Protein AF-A0A2D6X3Z3-F1 (afdb_monomer_lite)

Secondary structure (DSSP, 8-state):
-PPPP-----------------------------------------SSHHHHHHHHHHHHHHHHHHHHHHHHHHHHHHHHHHHHHHHHHHS-THHHHTTS-TTS----HHHHHHHHHTTSS-HHHHHHHHHHHHHHHHHHHHHHHHHHHHHHHHHHHHHHHHHHHHHHH-THHHHT-STTHHHHHHHHHHHHHTT--SSHHHHHHHHHHHH--HHHHHHHHHHHHHHHHHTTSS-----------------TTPEEEE-TTS-EEEE-HHHHHHHHHTT--HHHHHHHHHHHHHS----

Sequence (299 aa):
MTTKEDDITPLDDDRDLDGDPNADASDVSTGDGADNDLRDEGEPGGDHPGFIRGRKEYRLRKRTENTLAVEREARIRAEERAATLERDVQRPADSTADRADDGNRRLTVQELDTDVKEGRRSVVEAMDILNSQRVEDSFKQRDDANRSEASASRQLDIASREITAYKELAPSLGTGEHPRFKDIAGEFRKLRGEGHPDDIRTEVLAIRTVLGPLDRFKKRTELAGGDRRRAGANHAESGGNRGDGGRRHSDPNAMTIKHADGKTYTVPQKYVEHWKRRGFDKANMEKEASYLSVGQLTV

pLDDT: mean 76.72, std 19.38, range [34.94, 98.06]

Radius of gyration: 36.24 Å; chains: 1; bounding box: 91×68×93 Å

Foldseek 3Di:
DDDDDDDDDDDPPDDDPPDDDDDDDDDDDDDDDDPPVVPPPPQQDDDPPVSVVSNVVSVVVVVVVVVVVVVVVVVVVVVVVVVVVVCVVPPPPVVCVPPPDPPDDQDDPVNLVVCCVVVVDPPVVSVVSVVVVVVVVVVVVVVVVVVVVVVVVVLQVVLVVLVVLVCVLPVCCVVCNPPCSVQLVVQLVVVVVVVDDNDSNSSSVSCCVRQNDSVVNNVVSCVVVVVVVVVPDPDPDDDDDDDDDDPDPLPVQWDWQQAPVRDIATHHNVVVVVCVVVVHDSNVVNVVSVVVVVPPPDD

Structure (mmCIF, N/CA/C/O backbone):
data_AF-A0A2D6X3Z3-F1
#
_entry.id   AF-A0A2D6X3Z3-F1
#
loop_
_atom_site.group_PDB
_atom_site.id
_atom_site.type_symbol
_atom_site.label_atom_id
_atom_site.label_alt_id
_atom_site.label_comp_id
_atom_site.label_asym_id
_atom_site.label_entity_id
_atom_site.label_seq_id
_atom_site.pdbx_PDB_ins_code
_atom_site.Cartn_x
_atom_site.Cartn_y
_atom_site.Cartn_z
_atom_site.occupancy
_atom_site.B_iso_or_equiv
_atom_site.auth_seq_id
_atom_site.auth_comp_id
_atom_site.auth_asym_id
_atom_site.auth_atom_id
_atom_site.pdbx_PDB_model_num
ATOM 1 N N . MET A 1 1 ? -42.688 33.453 -3.536 1.00 46.28 1 MET A N 1
ATOM 2 C CA . MET A 1 1 ? -41.903 32.838 -2.448 1.00 46.28 1 MET A CA 1
ATOM 3 C C . MET A 1 1 ? -40.451 33.116 -2.763 1.00 46.28 1 MET A C 1
ATOM 5 O O . MET A 1 1 ? -39.930 32.579 -3.726 1.00 46.28 1 MET A O 1
ATOM 9 N N . THR A 1 2 ? -39.897 34.101 -2.071 1.00 40.06 2 THR A N 1
ATOM 10 C CA . THR A 1 2 ? -38.587 34.704 -2.307 1.00 40.06 2 THR A CA 1
ATOM 11 C C . THR A 1 2 ? -37.518 33.896 -1.581 1.00 40.06 2 THR A C 1
ATOM 13 O O . THR A 1 2 ? -37.562 33.756 -0.360 1.00 40.06 2 THR A O 1
ATOM 16 N N . THR A 1 3 ? -36.586 33.332 -2.341 1.00 51.31 3 THR A N 1
ATOM 17 C CA . THR A 1 3 ? -35.378 32.673 -1.843 1.00 51.31 3 THR A CA 1
ATOM 18 C C . THR A 1 3 ? -34.423 33.740 -1.319 1.00 51.31 3 THR A C 1
ATOM 20 O O . THR A 1 3 ? -34.032 34.630 -2.070 1.00 51.31 3 THR A O 1
ATOM 23 N N . LYS A 1 4 ? -34.110 33.683 -0.022 1.00 55.31 4 LYS A N 1
ATOM 24 C CA . LYS A 1 4 ? -33.051 34.487 0.590 1.00 55.31 4 LYS A CA 1
ATOM 25 C C . LYS A 1 4 ? -31.701 33.884 0.214 1.00 55.31 4 LYS A C 1
ATOM 27 O O . LYS A 1 4 ? -31.489 32.689 0.403 1.00 55.31 4 LYS A O 1
ATOM 32 N N . GLU A 1 5 ? -30.858 34.731 -0.353 1.00 56.56 5 GLU A N 1
ATOM 33 C CA . GLU A 1 5 ? -29.430 34.532 -0.551 1.00 56.56 5 GLU A CA 1
ATOM 34 C C . GLU A 1 5 ? -28.749 34.753 0.805 1.00 56.56 5 GLU A C 1
ATOM 36 O O . GLU A 1 5 ? -28.898 35.825 1.393 1.00 56.56 5 GLU A O 1
ATOM 41 N N . ASP A 1 6 ? -28.066 33.730 1.320 1.00 61.19 6 ASP A N 1
ATOM 42 C CA . ASP A 1 6 ? -27.197 33.876 2.485 1.00 61.19 6 ASP A CA 1
ATOM 43 C C . ASP A 1 6 ? -25.782 34.199 1.995 1.00 61.19 6 ASP A C 1
ATOM 45 O O . ASP A 1 6 ? -25.111 33.409 1.328 1.00 61.19 6 ASP A O 1
ATOM 49 N N . ASP A 1 7 ? -25.408 35.430 2.316 1.00 58.94 7 ASP A N 1
ATOM 50 C CA . ASP A 1 7 ? -24.159 36.129 2.067 1.00 58.94 7 ASP A CA 1
ATOM 51 C C . ASP A 1 7 ? -23.067 35.536 2.978 1.00 58.94 7 ASP A C 1
ATOM 53 O O . ASP A 1 7 ? -23.096 35.707 4.200 1.00 58.94 7 ASP A O 1
ATOM 57 N N . ILE A 1 8 ? -22.139 34.765 2.405 1.00 60.72 8 ILE A N 1
ATOM 58 C CA . ILE A 1 8 ? -20.984 34.206 3.122 1.00 60.72 8 ILE A CA 1
ATOM 59 C C . ILE A 1 8 ? -19.799 35.131 2.865 1.00 60.72 8 ILE A C 1
ATOM 61 O O . ILE A 1 8 ? -19.190 35.112 1.794 1.00 60.72 8 ILE A O 1
ATOM 65 N N . THR A 1 9 ? -19.472 35.938 3.868 1.00 63.72 9 THR A N 1
ATOM 66 C CA . THR A 1 9 ? -18.260 36.753 3.907 1.00 63.72 9 THR A CA 1
ATOM 67 C C . THR A 1 9 ? -17.007 35.868 3.997 1.00 63.72 9 THR A C 1
ATOM 69 O O . THR A 1 9 ? -16.987 34.917 4.784 1.00 63.72 9 THR A O 1
ATOM 72 N N . PRO A 1 10 ? -15.935 36.163 3.238 1.00 60.41 10 PRO A N 1
ATOM 73 C CA . PRO A 1 10 ? -14.650 35.502 3.419 1.00 60.41 10 PRO A CA 1
ATOM 74 C C . PRO A 1 10 ? -13.956 36.065 4.668 1.00 60.41 10 PRO A C 1
ATOM 76 O O . PRO A 1 10 ? -13.809 37.277 4.811 1.00 60.41 10 PRO A O 1
ATOM 79 N N . LEU A 1 11 ? -13.564 35.182 5.591 1.00 60.97 11 LEU A N 1
ATOM 80 C CA . LEU A 1 11 ? -12.606 35.515 6.643 1.00 60.97 11 LEU A CA 1
ATOM 81 C C . LEU A 1 11 ? -11.205 35.514 6.024 1.00 60.97 11 LEU A C 1
ATOM 83 O O . LEU A 1 11 ? -10.668 34.452 5.704 1.00 60.97 11 LEU A O 1
ATOM 87 N N . ASP A 1 12 ? -10.645 36.709 5.874 1.00 52.88 12 ASP A N 1
ATOM 88 C CA . ASP A 1 12 ? -9.215 36.941 5.708 1.00 52.88 12 ASP A CA 1
ATOM 89 C C . ASP A 1 12 ? -8.515 36.571 7.026 1.00 52.88 12 ASP A C 1
ATOM 91 O O . ASP A 1 12 ? -8.651 37.262 8.036 1.00 52.88 12 ASP A O 1
ATOM 95 N N . ASP A 1 13 ? -7.826 35.429 7.032 1.00 54.38 13 ASP A N 1
ATOM 96 C CA . ASP A 1 13 ? -6.997 34.970 8.150 1.00 54.38 13 ASP A CA 1
ATOM 97 C C . ASP A 1 13 ? -5.527 35.195 7.761 1.00 54.38 13 ASP A C 1
ATOM 99 O O . ASP A 1 13 ? -4.812 34.292 7.313 1.00 54.38 13 ASP A O 1
ATOM 103 N N . ASP A 1 14 ? -5.112 36.459 7.868 1.00 50.34 14 ASP A N 1
ATOM 104 C CA . ASP A 1 14 ? -3.726 36.909 7.782 1.00 50.34 14 ASP A CA 1
ATOM 105 C C . ASP A 1 14 ? -2.928 36.299 8.947 1.00 50.34 14 ASP A C 1
ATOM 107 O O . ASP A 1 14 ? -2.905 36.811 10.068 1.00 50.34 14 ASP A O 1
ATOM 111 N N . ARG A 1 15 ? -2.273 35.162 8.693 1.00 49.78 15 ARG A N 1
ATOM 112 C CA . ARG A 1 15 ? -1.234 34.619 9.576 1.00 49.78 15 ARG A CA 1
ATOM 113 C C . ARG A 1 15 ? 0.144 34.988 9.060 1.00 49.78 15 ARG A C 1
ATOM 115 O O . ARG A 1 15 ? 0.781 34.225 8.334 1.00 49.78 15 ARG A O 1
ATOM 122 N N . ASP A 1 16 ? 0.608 36.128 9.549 1.00 49.69 16 ASP A N 1
ATOM 123 C CA . ASP A 1 16 ? 2.022 36.433 9.711 1.00 49.69 16 ASP A CA 1
ATOM 124 C C . ASP A 1 16 ? 2.669 35.358 10.605 1.00 49.69 16 ASP A C 1
ATOM 126 O O . ASP A 1 16 ? 2.390 35.254 11.802 1.00 49.69 16 ASP A O 1
ATOM 130 N N . LEU A 1 17 ? 3.527 34.524 10.015 1.00 53.03 17 LEU A N 1
ATOM 131 C CA . LEU A 1 17 ? 4.454 33.643 10.730 1.00 53.03 17 LEU A CA 1
ATOM 132 C C . LEU A 1 17 ? 5.887 34.052 10.389 1.00 53.03 17 LEU A C 1
ATOM 134 O O . LEU A 1 17 ? 6.646 33.307 9.773 1.00 53.03 17 LEU A O 1
ATOM 138 N N . ASP A 1 18 ? 6.239 35.256 10.831 1.00 54.44 18 ASP A N 1
ATOM 139 C CA . ASP A 1 18 ? 7.618 35.623 11.119 1.00 54.44 18 ASP A CA 1
ATOM 140 C C . ASP A 1 18 ? 8.013 34.974 12.450 1.00 54.44 18 ASP A C 1
ATOM 142 O O . ASP A 1 18 ? 7.418 35.239 13.498 1.00 54.44 18 ASP A O 1
ATOM 146 N N . GLY A 1 19 ? 9.013 34.097 12.422 1.00 45.53 19 GLY A N 1
ATOM 147 C CA . GLY A 1 19 ? 9.499 33.451 13.634 1.00 45.53 19 GLY A CA 1
ATOM 148 C C . GLY A 1 19 ? 10.473 32.318 13.365 1.00 45.53 19 GLY A C 1
ATOM 149 O O . GLY A 1 19 ? 10.180 31.172 13.694 1.00 45.53 19 GLY A O 1
ATOM 150 N N . ASP A 1 20 ? 11.640 32.649 12.816 1.00 54.69 20 ASP A N 1
ATOM 151 C CA . ASP A 1 20 ? 12.839 31.815 12.920 1.00 54.69 20 ASP A CA 1
ATOM 152 C C . ASP A 1 20 ? 13.689 32.308 14.105 1.00 54.69 20 ASP A C 1
ATOM 154 O O . ASP A 1 20 ? 14.338 33.356 14.007 1.00 54.69 20 ASP A O 1
ATOM 158 N N . PRO A 1 21 ? 13.659 31.603 15.253 1.00 58.00 21 PRO A N 1
ATOM 159 C CA . PRO A 1 21 ? 14.725 31.719 16.225 1.00 58.00 21 PRO A CA 1
ATOM 160 C C . PRO A 1 21 ? 15.188 30.325 16.654 1.00 58.00 21 PRO A C 1
ATOM 162 O O . PRO A 1 21 ? 14.674 29.758 17.615 1.00 58.00 21 PRO A O 1
ATOM 165 N N . ASN A 1 22 ? 16.184 29.771 15.968 1.00 49.34 22 ASN A N 1
ATOM 166 C CA . ASN A 1 22 ? 17.198 28.968 16.655 1.00 49.34 22 ASN A CA 1
ATOM 167 C C . ASN A 1 22 ? 18.483 28.874 15.833 1.00 49.34 22 ASN A C 1
ATOM 169 O O . ASN A 1 22 ? 18.857 27.841 15.278 1.00 49.34 22 ASN A O 1
ATOM 173 N N . ALA A 1 23 ? 19.186 30.003 15.820 1.00 48.44 23 ALA A N 1
ATOM 174 C CA . ALA A 1 23 ? 20.629 29.966 15.903 1.00 48.44 23 ALA A CA 1
ATOM 175 C C . ALA A 1 23 ? 21.029 29.525 17.321 1.00 48.44 23 ALA A C 1
ATOM 177 O O . ALA A 1 23 ? 20.525 30.064 18.301 1.00 48.44 23 ALA A O 1
ATOM 178 N N . ASP A 1 24 ? 21.999 28.615 17.361 1.00 49.53 24 ASP A N 1
ATOM 179 C CA . ASP A 1 24 ? 22.982 28.462 18.434 1.00 49.53 24 ASP A CA 1
ATOM 180 C C . ASP A 1 24 ? 22.534 27.774 19.738 1.00 49.53 24 ASP A C 1
ATOM 182 O O . ASP A 1 24 ? 21.922 28.379 20.613 1.00 49.53 24 ASP A O 1
ATOM 186 N N . ALA A 1 25 ? 22.941 26.509 19.900 1.00 41.91 25 ALA A N 1
ATOM 187 C CA . ALA A 1 25 ? 23.476 26.017 21.169 1.00 41.91 25 ALA A CA 1
ATOM 188 C C . ALA A 1 25 ? 24.136 24.636 21.006 1.00 41.91 25 ALA A C 1
ATOM 190 O O . ALA A 1 25 ? 23.474 23.656 20.668 1.00 41.91 25 ALA A O 1
ATOM 191 N N . SER A 1 26 ? 25.416 24.582 21.391 1.00 41.78 26 SER A N 1
ATOM 192 C CA . SER A 1 26 ? 26.116 23.466 22.063 1.00 41.78 26 SER A CA 1
ATOM 193 C C . SER A 1 26 ? 26.245 22.145 21.289 1.00 41.78 26 SER A C 1
ATOM 195 O O . SER A 1 26 ? 25.279 21.432 21.053 1.00 41.78 26 SER A O 1
ATOM 197 N N . ASP A 1 27 ? 27.435 21.760 20.826 1.00 45.19 27 ASP A N 1
ATOM 198 C CA . ASP A 1 27 ? 28.546 21.267 21.665 1.00 45.19 27 ASP A CA 1
ATOM 199 C C . ASP A 1 27 ? 28.079 20.202 22.670 1.00 45.19 27 ASP A C 1
ATOM 201 O O . ASP A 1 27 ? 27.913 20.453 23.862 1.00 45.19 27 ASP A O 1
ATOM 205 N N . VAL A 1 28 ? 27.836 18.994 22.154 1.00 42.94 28 VAL A N 1
ATOM 206 C CA . VAL A 1 28 ? 27.839 17.765 22.950 1.00 42.94 28 VAL A CA 1
ATOM 207 C C . VAL A 1 28 ? 29.041 16.945 22.507 1.00 42.94 28 VAL A C 1
ATOM 209 O O . VAL A 1 28 ? 28.980 16.067 21.645 1.00 42.94 28 VAL A O 1
ATOM 212 N N . SER A 1 29 ? 30.160 17.284 23.137 1.00 48.94 29 SER A N 1
ATOM 213 C CA . SER A 1 29 ? 31.265 16.384 23.419 1.00 48.94 29 SER A CA 1
ATOM 214 C C . SER A 1 29 ? 30.738 15.069 24.011 1.00 48.94 29 SER A C 1
ATOM 216 O O . SER A 1 29 ? 30.308 14.998 25.161 1.00 48.94 29 SER A O 1
ATOM 218 N N . THR A 1 30 ? 30.767 14.022 23.189 1.00 42.41 30 THR A N 1
ATOM 219 C CA . THR A 1 30 ? 30.812 12.617 23.613 1.00 42.41 30 THR A CA 1
ATOM 220 C C . THR A 1 30 ? 32.059 12.087 22.906 1.00 42.41 30 THR A C 1
ATOM 222 O O . THR A 1 30 ? 32.075 11.974 21.687 1.00 42.41 30 THR A O 1
ATOM 225 N N . GLY A 1 31 ? 33.215 11.999 23.553 1.00 36.78 31 GLY A N 1
ATOM 226 C CA . GLY A 1 31 ? 33.425 11.161 24.721 1.00 36.78 31 GLY A CA 1
ATOM 227 C C . GLY A 1 31 ? 33.805 9.770 24.221 1.00 36.78 31 GLY A C 1
ATOM 228 O O . GLY A 1 31 ? 32.921 8.985 23.904 1.00 36.78 31 GLY A O 1
ATOM 229 N N . ASP A 1 32 ? 35.117 9.551 24.108 1.00 44.81 32 ASP A N 1
ATOM 230 C CA . ASP A 1 32 ? 35.837 8.272 24.064 1.00 44.81 32 ASP A CA 1
ATOM 231 C C . ASP A 1 32 ? 35.160 7.078 23.380 1.00 44.81 32 ASP A C 1
ATOM 233 O O . ASP A 1 32 ? 34.352 6.350 23.954 1.00 44.81 32 ASP A O 1
ATOM 237 N N . GLY A 1 33 ? 35.623 6.794 22.165 1.00 36.84 33 GLY A N 1
ATOM 238 C CA . GLY A 1 33 ? 35.272 5.591 21.423 1.00 36.84 33 GLY A CA 1
ATOM 239 C C . GLY A 1 33 ? 36.418 5.115 20.546 1.00 36.84 33 GLY A C 1
ATOM 240 O O . GLY A 1 33 ? 36.254 5.055 19.338 1.00 36.84 33 GLY A O 1
ATOM 241 N N . ALA A 1 34 ? 37.544 4.793 21.186 1.00 39.44 34 ALA A N 1
ATOM 242 C CA . ALA A 1 34 ? 38.625 3.937 20.703 1.00 39.44 34 ALA A CA 1
ATOM 243 C C . ALA A 1 34 ? 39.217 4.263 19.321 1.00 39.44 34 ALA A C 1
ATOM 245 O O . ALA A 1 34 ? 38.629 3.996 18.274 1.00 39.44 34 ALA A O 1
ATOM 246 N N . ASP A 1 35 ? 40.473 4.701 19.362 1.00 40.19 35 ASP A N 1
ATOM 247 C CA . ASP A 1 35 ? 41.468 4.596 18.300 1.00 40.19 35 ASP A CA 1
ATOM 248 C C . ASP A 1 35 ? 41.422 3.222 17.604 1.00 40.19 35 ASP A C 1
ATOM 250 O O . ASP A 1 35 ? 42.147 2.288 17.945 1.00 40.19 35 ASP A O 1
ATOM 254 N N . ASN A 1 36 ? 40.567 3.083 16.596 1.00 41.16 36 ASN A N 1
ATOM 255 C CA . ASN A 1 36 ? 40.716 2.068 15.570 1.00 41.16 36 ASN A CA 1
ATOM 256 C C . ASN A 1 36 ? 41.379 2.763 14.392 1.00 41.16 36 ASN A C 1
ATOM 258 O O . ASN A 1 36 ? 40.752 3.125 13.397 1.00 41.16 36 ASN A O 1
ATOM 262 N N . ASP A 1 37 ? 42.685 2.948 14.563 1.00 42.03 37 ASP A N 1
ATOM 263 C CA . ASP A 1 37 ? 43.683 3.349 13.578 1.00 42.03 37 ASP A CA 1
ATOM 264 C C . ASP A 1 37 ? 43.820 2.244 12.499 1.00 42.03 37 ASP A C 1
ATOM 266 O O . ASP A 1 37 ? 44.893 1.715 12.197 1.00 42.03 37 ASP A O 1
ATOM 270 N N . LEU A 1 38 ? 42.680 1.822 11.939 1.00 48.28 38 LEU A N 1
ATOM 271 C CA . LEU A 1 38 ? 42.571 0.988 10.756 1.00 48.28 38 LEU A CA 1
ATOM 272 C C . LEU A 1 38 ? 42.950 1.882 9.589 1.00 48.28 38 LEU A C 1
ATOM 274 O O . LEU A 1 38 ? 42.096 2.474 8.935 1.00 48.28 38 LEU A O 1
ATOM 278 N N . ARG A 1 39 ? 44.263 1.997 9.380 1.00 48.97 39 ARG A N 1
ATOM 279 C CA . ARG A 1 39 ? 44.887 2.564 8.187 1.00 48.97 39 ARG A CA 1
ATOM 280 C C . ARG A 1 39 ? 44.072 2.130 6.973 1.00 48.97 39 ARG A C 1
ATOM 282 O O . ARG A 1 39 ? 44.158 0.976 6.552 1.00 48.97 39 ARG A O 1
ATOM 289 N N . ASP A 1 40 ? 43.253 3.037 6.447 1.00 52.19 40 ASP A N 1
ATOM 290 C CA . ASP A 1 40 ? 42.541 2.813 5.201 1.00 52.19 40 ASP A CA 1
ATOM 291 C C . ASP A 1 40 ? 43.630 2.752 4.137 1.00 52.19 40 ASP A C 1
ATOM 293 O O . ASP A 1 40 ? 44.193 3.772 3.734 1.00 52.19 40 ASP A O 1
ATOM 297 N N . GLU A 1 41 ? 44.045 1.531 3.796 1.00 62.19 41 GLU A N 1
ATOM 298 C CA . GLU A 1 41 ? 44.984 1.276 2.717 1.00 62.19 41 GLU A CA 1
ATOM 299 C C . GLU A 1 41 ? 44.358 1.888 1.467 1.00 62.19 41 GLU A C 1
ATOM 301 O O . GLU A 1 41 ? 43.426 1.323 0.886 1.00 62.19 41 GLU A O 1
ATOM 306 N N . GLY A 1 42 ? 44.798 3.101 1.130 1.00 63.34 42 GLY A N 1
ATOM 307 C CA . GLY A 1 42 ? 44.242 3.878 0.036 1.00 63.34 42 GLY A CA 1
ATOM 308 C C . GLY A 1 42 ? 44.184 3.048 -1.241 1.00 63.34 42 GLY A C 1
ATOM 309 O O . GLY A 1 42 ? 45.022 2.175 -1.483 1.00 63.34 42 GLY A O 1
ATOM 310 N N . GLU A 1 43 ? 43.166 3.308 -2.058 1.00 72.00 43 GLU A N 1
ATOM 311 C CA . GLU A 1 43 ? 42.961 2.596 -3.315 1.00 72.00 43 GLU A CA 1
ATOM 312 C C . GLU A 1 43 ? 44.268 2.581 -4.145 1.00 72.00 43 GLU A C 1
ATOM 314 O O . GLU A 1 43 ? 44.858 3.646 -4.350 1.00 72.00 43 GLU A O 1
ATOM 319 N N . PRO A 1 44 ? 44.739 1.414 -4.639 1.00 68.12 44 PRO A N 1
ATOM 320 C CA . PRO A 1 44 ? 45.989 1.346 -5.385 1.00 68.12 44 PRO A CA 1
ATOM 321 C C . PRO A 1 44 ? 45.976 2.313 -6.586 1.00 68.12 44 PRO A C 1
ATOM 323 O O . PRO A 1 44 ? 45.176 2.181 -7.527 1.00 68.12 44 PRO A O 1
ATOM 326 N N . GLY A 1 45 ? 46.854 3.317 -6.533 1.00 58.22 45 GLY A N 1
ATOM 327 C CA . GLY A 1 45 ? 47.036 4.331 -7.571 1.00 58.22 45 GLY A CA 1
ATOM 328 C C . GLY A 1 45 ? 47.903 3.826 -8.730 1.00 58.22 45 GLY A C 1
ATOM 329 O O . GLY A 1 45 ? 48.837 3.059 -8.518 1.00 58.22 45 GLY A O 1
ATOM 330 N N . GLY A 1 46 ? 47.593 4.260 -9.958 1.00 64.56 46 GLY A N 1
ATOM 331 C CA . GLY A 1 46 ? 48.349 3.934 -11.178 1.00 64.56 46 GLY A CA 1
ATOM 332 C C . GLY A 1 46 ? 47.524 3.257 -12.283 1.00 64.56 46 GLY A C 1
ATOM 333 O O . GLY A 1 46 ? 46.575 2.526 -12.003 1.00 64.56 46 GLY A O 1
ATOM 334 N N . ASP A 1 47 ? 47.914 3.491 -13.541 1.00 68.38 47 ASP A N 1
ATOM 335 C CA . ASP A 1 47 ? 47.225 2.995 -14.753 1.00 68.38 47 ASP A CA 1
ATOM 336 C C . ASP A 1 47 ? 47.809 1.682 -15.303 1.00 68.38 47 ASP A C 1
ATOM 338 O O . ASP A 1 47 ? 47.392 1.176 -16.346 1.00 68.38 47 ASP A O 1
ATOM 342 N N . HIS A 1 48 ? 48.777 1.088 -14.600 1.00 73.25 48 HIS A N 1
ATOM 343 C CA . HIS A 1 48 ? 49.337 -0.199 -15.000 1.00 73.25 48 HIS A CA 1
ATOM 344 C C . HIS A 1 48 ? 48.270 -1.310 -14.875 1.00 73.25 48 HIS A C 1
ATOM 346 O O . HIS A 1 48 ? 47.521 -1.329 -13.892 1.00 73.25 48 HIS A O 1
ATOM 352 N N . PRO A 1 49 ? 48.228 -2.306 -15.783 1.00 69.50 49 PRO A N 1
ATOM 353 C CA . PRO A 1 49 ? 47.250 -3.401 -15.740 1.00 69.50 49 PRO A CA 1
ATOM 354 C C . PRO A 1 49 ? 47.167 -4.139 -14.390 1.00 69.50 49 PRO A C 1
ATOM 356 O O . PRO A 1 49 ? 46.090 -4.576 -13.980 1.00 69.50 49 PRO A O 1
ATOM 359 N N . GLY A 1 50 ? 48.290 -4.233 -13.667 1.00 72.19 50 GLY A N 1
ATOM 360 C CA . GLY A 1 50 ? 48.348 -4.793 -12.310 1.00 72.19 50 GLY A CA 1
ATOM 361 C C . GLY A 1 50 ? 47.595 -3.963 -11.260 1.00 72.19 50 GLY A C 1
ATOM 362 O O . GLY A 1 50 ? 46.877 -4.531 -10.439 1.00 72.19 50 GLY A O 1
ATOM 363 N N . PHE A 1 51 ? 47.670 -2.629 -11.329 1.00 76.25 51 PHE A N 1
ATOM 364 C CA . PHE A 1 51 ? 46.945 -1.73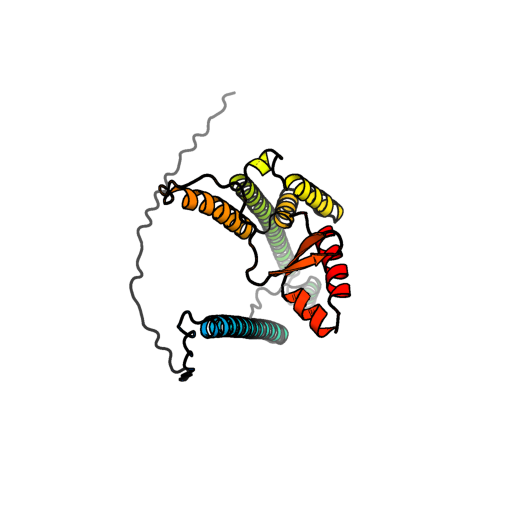1 -10.422 1.00 76.25 51 PHE A CA 1
ATOM 365 C C . PHE A 1 51 ? 45.447 -1.691 -10.735 1.00 76.25 51 PHE A C 1
ATOM 367 O O . PHE A 1 51 ? 44.639 -1.638 -9.814 1.00 76.25 51 PHE A O 1
ATOM 374 N N . ILE A 1 52 ? 45.046 -1.825 -12.006 1.00 73.19 52 ILE A N 1
ATOM 375 C CA . ILE A 1 52 ? 43.627 -1.938 -12.393 1.00 73.19 52 ILE A CA 1
ATOM 376 C C . ILE A 1 52 ? 42.993 -3.195 -11.782 1.00 73.19 52 ILE A C 1
ATOM 378 O O . ILE A 1 52 ? 41.860 -3.150 -11.292 1.00 73.19 52 ILE A O 1
ATOM 382 N N . ARG A 1 53 ? 43.717 -4.323 -11.791 1.00 77.19 53 ARG A N 1
ATOM 383 C CA . ARG A 1 53 ? 43.263 -5.563 -11.149 1.00 77.19 53 ARG A CA 1
ATOM 384 C C . ARG A 1 53 ? 43.171 -5.403 -9.632 1.00 77.19 53 ARG A C 1
ATOM 386 O O . ARG A 1 53 ? 42.110 -5.679 -9.076 1.00 77.19 53 ARG A O 1
ATOM 393 N N . GLY A 1 54 ? 44.216 -4.866 -8.999 1.00 77.69 54 GLY A N 1
ATOM 394 C CA . GLY A 1 54 ? 44.216 -4.576 -7.562 1.00 77.69 54 GLY A CA 1
ATOM 395 C C . GLY A 1 54 ? 43.082 -3.632 -7.151 1.00 77.69 54 GLY A C 1
ATOM 396 O O . GLY A 1 54 ? 42.421 -3.855 -6.143 1.00 77.69 54 GLY A O 1
ATOM 397 N N . ARG A 1 55 ? 42.760 -2.635 -7.982 1.00 80.38 55 ARG A N 1
ATOM 398 C CA . ARG A 1 55 ? 41.648 -1.704 -7.763 1.00 80.38 55 ARG A CA 1
ATOM 399 C C . ARG A 1 55 ? 40.284 -2.391 -7.819 1.00 80.38 55 ARG A C 1
ATOM 401 O O . ARG A 1 55 ? 39.414 -2.119 -6.994 1.00 80.38 55 ARG A O 1
ATOM 408 N N . LYS A 1 56 ? 40.078 -3.296 -8.780 1.00 80.50 56 LYS A N 1
ATOM 409 C CA . LYS A 1 56 ? 38.841 -4.091 -8.867 1.00 80.50 56 LYS A CA 1
ATOM 410 C C . LYS A 1 56 ? 38.675 -5.000 -7.651 1.00 80.50 56 LYS A C 1
ATOM 412 O O . LYS A 1 56 ? 37.576 -5.068 -7.107 1.00 80.50 56 LYS A O 1
ATOM 417 N N . GLU A 1 57 ? 39.749 -5.657 -7.223 1.00 83.38 57 GLU A N 1
ATOM 418 C CA . GLU A 1 57 ? 39.750 -6.535 -6.047 1.00 83.38 57 GLU A CA 1
ATOM 419 C C . GLU A 1 57 ? 39.513 -5.735 -4.754 1.00 83.38 57 GLU A C 1
ATOM 421 O O . GLU A 1 57 ? 38.661 -6.116 -3.953 1.00 83.38 57 GLU A O 1
ATOM 426 N N . TYR A 1 58 ? 40.144 -4.566 -4.603 1.00 84.31 58 TYR A N 1
ATOM 427 C CA . TYR A 1 58 ? 39.914 -3.644 -3.487 1.00 84.31 58 TYR A CA 1
ATOM 428 C C . TYR A 1 58 ? 38.458 -3.157 -3.422 1.00 84.31 58 TYR A C 1
ATOM 430 O O . TYR A 1 58 ? 37.820 -3.249 -2.375 1.00 84.31 58 TYR A O 1
ATOM 438 N N . ARG A 1 59 ? 37.884 -2.707 -4.549 1.00 84.38 59 ARG A N 1
ATOM 439 C CA . ARG A 1 59 ? 36.473 -2.277 -4.615 1.00 84.38 59 ARG A CA 1
ATOM 440 C C . ARG A 1 59 ? 35.507 -3.409 -4.303 1.00 84.38 59 ARG A C 1
ATOM 442 O O . ARG A 1 59 ? 34.481 -3.169 -3.672 1.00 84.38 59 ARG A O 1
ATOM 449 N N . LEU A 1 60 ? 35.804 -4.624 -4.763 1.00 85.38 60 LEU A N 1
ATOM 450 C CA . LEU A 1 60 ? 34.994 -5.797 -4.451 1.00 85.38 60 LEU A CA 1
ATOM 451 C C . LEU A 1 60 ? 35.051 -6.098 -2.949 1.00 85.38 60 LEU A C 1
ATOM 453 O O . LEU A 1 60 ? 33.997 -6.225 -2.336 1.00 85.38 60 LEU A O 1
ATOM 457 N N . ARG A 1 61 ? 36.253 -6.107 -2.359 1.00 84.50 61 ARG A N 1
ATOM 458 C CA . ARG A 1 61 ? 36.474 -6.311 -0.920 1.00 84.50 61 ARG A CA 1
ATOM 459 C C . ARG A 1 61 ? 35.740 -5.265 -0.078 1.00 84.50 61 ARG A C 1
ATOM 461 O O . ARG A 1 61 ? 34.982 -5.637 0.811 1.00 84.50 61 ARG A O 1
ATOM 468 N N . LYS A 1 62 ? 35.876 -3.975 -0.407 1.00 87.12 62 LYS A N 1
ATOM 469 C CA . LYS A 1 62 ? 35.162 -2.886 0.284 1.00 87.12 62 LYS A CA 1
ATOM 470 C C . LYS A 1 62 ? 33.645 -2.987 0.125 1.00 87.12 62 LYS A C 1
ATOM 472 O O . LYS A 1 62 ? 32.918 -2.738 1.077 1.00 87.12 62 LYS A O 1
ATOM 477 N N . ARG A 1 63 ? 33.136 -3.396 -1.046 1.00 84.00 63 ARG A N 1
ATOM 478 C CA . ARG A 1 63 ? 31.695 -3.658 -1.217 1.00 84.00 63 ARG A CA 1
ATOM 479 C C . ARG A 1 63 ? 31.222 -4.798 -0.323 1.00 84.00 63 ARG A C 1
ATOM 481 O O . ARG A 1 63 ? 30.198 -4.633 0.322 1.00 84.00 63 ARG A O 1
ATOM 488 N N . THR A 1 64 ? 31.956 -5.910 -0.272 1.00 85.56 64 THR A N 1
ATOM 489 C CA . THR A 1 64 ? 31.598 -7.055 0.581 1.00 85.56 64 THR A CA 1
ATOM 490 C C . THR A 1 64 ? 31.689 -6.724 2.069 1.00 85.56 64 THR A C 1
ATOM 492 O O . THR A 1 64 ? 30.845 -7.146 2.854 1.00 85.56 64 THR A O 1
ATOM 495 N N . GLU A 1 65 ? 32.683 -5.929 2.459 1.00 86.31 65 GLU A N 1
ATOM 496 C CA . GLU A 1 65 ? 32.849 -5.444 3.828 1.00 86.31 65 GLU A CA 1
ATOM 497 C C . GLU A 1 65 ? 31.686 -4.528 4.226 1.00 86.31 65 GLU A C 1
ATOM 499 O O . GLU A 1 65 ? 31.044 -4.763 5.247 1.00 86.31 65 GLU A O 1
ATOM 504 N N . ASN A 1 66 ? 31.322 -3.575 3.361 1.00 83.75 66 ASN A N 1
ATOM 505 C CA . ASN A 1 66 ? 30.167 -2.707 3.580 1.00 83.75 66 ASN A CA 1
ATOM 506 C C . ASN A 1 66 ? 28.852 -3.496 3.648 1.00 83.75 66 ASN A C 1
ATOM 508 O O . ASN A 1 66 ? 28.017 -3.198 4.497 1.00 83.75 66 ASN A O 1
ATOM 512 N N . THR A 1 67 ? 28.646 -4.511 2.800 1.00 83.56 67 THR A N 1
ATOM 513 C CA . THR A 1 67 ? 27.430 -5.340 2.879 1.00 83.56 67 THR A CA 1
ATOM 514 C C . THR A 1 67 ? 27.356 -6.112 4.191 1.00 83.56 67 THR A C 1
ATOM 516 O O . THR A 1 67 ? 26.299 -6.135 4.811 1.00 83.56 67 THR A O 1
ATOM 519 N N . LEU A 1 68 ? 28.475 -6.674 4.663 1.00 87.44 68 LEU A N 1
ATOM 520 C CA . LEU A 1 68 ? 28.517 -7.380 5.945 1.00 87.44 68 LEU A CA 1
ATOM 521 C C . LEU A 1 68 ? 28.311 -6.430 7.132 1.00 87.44 68 LEU A C 1
ATOM 523 O O . LEU A 1 68 ? 27.671 -6.809 8.111 1.00 87.44 68 LEU A O 1
ATOM 527 N N . ALA A 1 69 ? 28.821 -5.199 7.058 1.00 87.44 69 ALA A N 1
ATOM 528 C CA . ALA A 1 69 ? 28.588 -4.180 8.080 1.00 87.44 69 ALA A CA 1
ATOM 529 C C . ALA A 1 69 ? 27.102 -3.789 8.160 1.00 87.44 69 ALA A C 1
ATOM 531 O O . ALA A 1 69 ? 26.529 -3.787 9.249 1.00 87.44 69 ALA A O 1
ATOM 532 N N . VAL A 1 70 ? 26.454 -3.559 7.012 1.00 87.06 70 VAL A N 1
ATOM 533 C CA . VAL A 1 70 ? 25.013 -3.260 6.939 1.00 87.06 70 VAL A CA 1
ATOM 534 C C . VAL A 1 70 ? 24.171 -4.430 7.458 1.00 87.06 70 VAL A C 1
ATOM 536 O O . VAL A 1 70 ? 23.209 -4.211 8.191 1.00 87.06 70 VAL A O 1
ATOM 539 N N . GLU A 1 71 ? 24.530 -5.675 7.131 1.00 84.75 71 GLU A N 1
ATOM 540 C CA . GLU A 1 71 ? 23.843 -6.864 7.653 1.00 84.75 71 GLU A CA 1
ATOM 541 C C . GLU A 1 71 ? 23.982 -6.999 9.175 1.00 84.75 71 GLU A C 1
ATOM 543 O O . GLU A 1 71 ? 23.008 -7.327 9.855 1.00 84.75 71 GLU A O 1
ATOM 548 N N . ARG A 1 72 ? 25.166 -6.709 9.732 1.00 85.88 72 ARG A N 1
ATOM 549 C CA . ARG A 1 72 ? 25.385 -6.704 11.187 1.00 85.88 72 ARG A CA 1
ATOM 550 C C . ARG A 1 72 ? 24.528 -5.652 11.879 1.00 85.88 72 ARG A C 1
ATOM 552 O O . ARG A 1 72 ? 23.863 -5.970 12.859 1.00 85.88 72 ARG A O 1
ATOM 559 N N . GLU A 1 73 ? 24.497 -4.433 11.354 1.00 85.38 73 GLU A N 1
ATOM 560 C CA . GLU A 1 73 ? 23.691 -3.351 11.921 1.00 85.38 73 GLU A CA 1
ATOM 561 C C . GLU A 1 73 ? 22.185 -3.650 11.825 1.00 85.38 73 GLU A C 1
ATOM 563 O O . GLU A 1 73 ? 21.432 -3.430 12.775 1.00 85.38 73 GLU A O 1
ATOM 568 N N . ALA A 1 74 ? 21.737 -4.227 10.705 1.00 85.56 74 ALA A N 1
ATOM 569 C CA . ALA A 1 74 ? 20.355 -4.668 10.540 1.00 85.56 74 ALA A CA 1
ATOM 570 C C . ALA A 1 74 ? 19.977 -5.767 11.545 1.00 85.56 74 ALA A C 1
ATOM 572 O O . ALA A 1 74 ? 18.870 -5.740 12.085 1.00 85.56 74 ALA A O 1
ATOM 573 N N . ARG A 1 75 ? 20.894 -6.702 11.828 1.00 86.94 75 ARG A N 1
ATOM 574 C CA . ARG A 1 75 ? 20.693 -7.744 12.841 1.00 86.94 75 ARG A CA 1
ATOM 575 C C . ARG A 1 75 ? 20.600 -7.158 14.248 1.00 86.94 75 ARG A C 1
ATOM 577 O O . ARG A 1 75 ? 19.674 -7.525 14.960 1.00 86.94 75 ARG A O 1
ATOM 584 N N . ILE A 1 76 ? 21.486 -6.229 14.614 1.00 87.88 76 ILE A N 1
ATOM 585 C CA . ILE A 1 76 ? 21.451 -5.552 15.921 1.00 87.88 76 ILE A CA 1
ATOM 586 C C . ILE A 1 76 ? 20.118 -4.820 16.102 1.00 87.88 76 ILE A C 1
ATOM 588 O O . ILE A 1 76 ? 19.430 -5.053 17.087 1.00 87.88 76 ILE A O 1
ATOM 592 N N . ARG A 1 77 ? 19.668 -4.036 15.111 1.00 86.50 77 ARG A N 1
ATOM 593 C CA . ARG A 1 77 ? 18.356 -3.364 15.188 1.00 86.50 77 ARG A CA 1
ATOM 594 C C . ARG A 1 77 ? 17.182 -4.339 15.278 1.00 86.50 77 ARG A C 1
ATOM 596 O O . ARG A 1 77 ? 16.171 -4.026 15.903 1.00 86.50 77 ARG A O 1
ATOM 603 N N . ALA A 1 78 ? 17.262 -5.487 14.606 1.00 83.75 78 ALA A N 1
ATOM 604 C CA . ALA A 1 78 ? 16.222 -6.508 14.694 1.00 83.75 78 ALA A CA 1
ATOM 605 C C . ALA A 1 78 ? 16.191 -7.158 16.086 1.00 83.75 78 ALA A C 1
ATOM 607 O O . ALA A 1 78 ? 15.110 -7.373 16.628 1.00 83.75 78 ALA A O 1
ATOM 608 N N . GLU A 1 79 ? 17.359 -7.420 16.669 1.00 88.62 79 GLU A N 1
ATOM 609 C CA . GLU A 1 79 ? 17.516 -7.966 18.017 1.00 88.62 79 GLU A CA 1
ATOM 610 C C . GLU A 1 79 ? 17.063 -6.969 19.090 1.00 88.62 79 GLU A C 1
ATOM 612 O O . GLU A 1 79 ? 16.319 -7.348 19.985 1.00 88.62 79 GLU A O 1
ATOM 617 N N . GLU A 1 80 ? 17.381 -5.680 18.950 1.00 86.81 80 GLU A N 1
ATOM 618 C CA . GLU A 1 80 ? 16.870 -4.618 19.827 1.00 86.81 80 GLU A CA 1
ATOM 619 C C . GLU A 1 80 ? 15.342 -4.529 19.783 1.00 86.81 80 GLU A C 1
ATOM 621 O O . GLU A 1 80 ? 14.701 -4.480 20.830 1.00 86.81 80 GLU A O 1
ATOM 626 N N . ARG A 1 81 ? 14.733 -4.575 18.588 1.00 84.81 81 ARG A N 1
ATOM 627 C CA . ARG A 1 81 ? 13.264 -4.600 18.453 1.00 84.81 81 ARG A CA 1
ATOM 628 C C . ARG A 1 81 ? 12.650 -5.852 19.070 1.00 84.81 81 ARG A C 1
ATOM 630 O O . ARG A 1 81 ? 11.589 -5.772 19.687 1.00 84.81 81 ARG A O 1
ATOM 637 N N . ALA A 1 82 ? 13.294 -7.003 18.897 1.00 83.81 82 ALA A N 1
ATOM 638 C CA . ALA A 1 82 ? 12.846 -8.243 19.515 1.00 83.81 82 ALA A CA 1
ATOM 639 C C . ALA A 1 82 ? 12.932 -8.148 21.044 1.00 83.81 82 ALA A C 1
ATOM 641 O O . ALA A 1 82 ? 11.960 -8.473 21.715 1.00 83.81 82 ALA A O 1
ATOM 642 N N . ALA A 1 83 ? 14.025 -7.605 21.585 1.00 86.19 83 ALA A N 1
ATOM 643 C CA . ALA A 1 83 ? 14.210 -7.398 23.016 1.00 86.19 83 ALA A CA 1
ATOM 644 C C . ALA A 1 83 ? 13.210 -6.388 23.598 1.00 86.19 83 ALA A C 1
ATOM 646 O O . ALA A 1 83 ? 12.718 -6.590 24.706 1.00 86.19 83 ALA A O 1
ATOM 647 N N . THR A 1 84 ? 12.854 -5.322 22.868 1.00 81.50 84 THR A N 1
ATOM 648 C CA . THR A 1 84 ? 11.795 -4.400 23.314 1.00 81.50 84 THR A CA 1
ATOM 649 C C . THR A 1 84 ? 10.436 -5.087 23.365 1.00 81.50 84 THR A C 1
ATOM 651 O O . THR A 1 84 ? 9.732 -4.955 24.359 1.00 81.50 84 THR A O 1
ATOM 654 N N . LEU A 1 85 ? 10.098 -5.885 22.347 1.00 81.69 85 LEU A N 1
ATOM 655 C CA . LEU A 1 85 ? 8.839 -6.631 22.321 1.00 81.69 85 LEU A CA 1
ATOM 656 C C . LEU A 1 85 ? 8.804 -7.717 23.401 1.00 81.69 85 LEU A C 1
ATOM 658 O O . LEU A 1 85 ? 7.782 -7.909 24.048 1.00 81.69 85 LEU A O 1
ATOM 662 N N . GLU A 1 86 ? 9.919 -8.407 23.632 1.00 81.38 86 GLU A N 1
ATOM 663 C CA . GLU A 1 86 ? 10.036 -9.401 24.695 1.00 81.38 86 GLU A CA 1
ATOM 664 C C . GLU A 1 86 ? 9.916 -8.751 26.076 1.00 81.38 86 GLU A C 1
ATOM 666 O O . GLU A 1 86 ? 9.227 -9.289 26.937 1.00 81.38 86 GLU A O 1
ATOM 671 N N . ARG A 1 87 ? 10.490 -7.558 26.275 1.00 76.19 87 ARG A N 1
ATOM 672 C CA . ARG A 1 87 ? 10.319 -6.774 27.505 1.00 76.19 87 ARG A CA 1
ATOM 673 C C . ARG A 1 87 ? 8.872 -6.333 27.713 1.00 76.19 87 ARG A C 1
ATOM 675 O O . ARG A 1 87 ? 8.411 -6.339 28.851 1.00 76.19 87 ARG A O 1
ATOM 682 N N . ASP A 1 88 ? 8.159 -5.987 26.645 1.00 71.62 88 ASP A N 1
ATOM 683 C CA . ASP A 1 88 ? 6.736 -5.641 26.707 1.00 71.62 88 ASP A CA 1
ATOM 684 C C . ASP A 1 88 ? 5.858 -6.863 27.020 1.00 71.62 88 ASP A C 1
ATOM 686 O O . ASP A 1 88 ? 4.887 -6.742 27.761 1.00 71.62 88 ASP A O 1
ATOM 690 N N . VAL A 1 89 ? 6.224 -8.050 26.522 1.00 74.50 89 VAL A N 1
ATOM 691 C CA . VAL A 1 89 ? 5.528 -9.319 26.811 1.00 74.50 89 VAL A CA 1
ATOM 692 C C . VAL A 1 89 ? 5.847 -9.845 28.215 1.00 74.50 89 VAL A C 1
ATOM 694 O O . VAL A 1 89 ? 4.967 -10.373 28.891 1.00 74.50 89 VAL A O 1
ATOM 697 N N . GLN A 1 90 ? 7.097 -9.715 28.665 1.00 68.56 90 GLN A N 1
ATOM 698 C CA . GLN A 1 90 ? 7.547 -10.129 29.997 1.00 68.56 90 GLN A CA 1
ATOM 699 C C . GLN A 1 90 ? 7.180 -9.126 31.085 1.00 68.56 90 GLN A C 1
ATOM 701 O O . GLN A 1 90 ? 7.308 -9.456 32.263 1.00 68.56 90 GLN A O 1
ATOM 706 N N . ARG A 1 91 ? 6.731 -7.916 30.727 1.00 60.34 91 ARG A N 1
ATOM 707 C CA . ARG A 1 91 ? 6.152 -6.983 31.688 1.00 60.34 91 ARG A CA 1
ATOM 708 C C . ARG A 1 91 ? 4.906 -7.659 32.270 1.00 60.34 91 ARG A C 1
ATOM 710 O O . ARG A 1 91 ? 3.919 -7.813 31.552 1.00 60.34 91 ARG A O 1
ATOM 717 N N . PRO A 1 92 ? 4.934 -8.097 33.542 1.00 52.50 92 PRO A N 1
ATOM 718 C CA . PRO A 1 92 ? 3.781 -8.748 34.134 1.00 52.50 92 PRO A CA 1
ATOM 719 C C . PRO A 1 92 ? 2.616 -7.760 34.089 1.00 52.50 92 PRO A C 1
ATOM 721 O O . PRO A 1 92 ? 2.771 -6.599 34.480 1.00 52.50 92 PRO A O 1
ATOM 724 N N . ALA A 1 93 ? 1.456 -8.222 33.616 1.00 55.62 93 ALA A N 1
ATOM 725 C CA . ALA A 1 93 ? 0.216 -7.442 33.586 1.00 55.62 93 ALA A CA 1
ATOM 726 C C . ALA A 1 93 ? -0.131 -6.830 34.962 1.00 55.62 93 ALA A C 1
ATOM 728 O O . ALA A 1 93 ? -0.832 -5.821 35.044 1.00 55.62 93 ALA A O 1
ATOM 729 N N . ASP A 1 94 ? 0.447 -7.382 36.029 1.00 50.34 94 ASP A N 1
ATOM 730 C CA . ASP A 1 94 ? 0.283 -6.948 37.410 1.00 50.34 94 ASP A CA 1
ATOM 731 C C . ASP A 1 94 ? 0.983 -5.612 37.729 1.00 50.34 94 ASP A C 1
ATOM 733 O O . ASP A 1 94 ? 0.535 -4.885 38.609 1.00 50.34 94 ASP A O 1
ATOM 737 N N . SER A 1 95 ? 2.028 -5.192 36.996 1.00 47.16 95 SER A N 1
ATOM 738 C CA . SER A 1 95 ? 2.741 -3.935 37.310 1.00 47.16 95 SER A CA 1
ATOM 739 C C . SER A 1 95 ? 2.154 -2.687 36.629 1.00 47.16 95 SER A C 1
ATOM 741 O O . SER A 1 95 ? 2.701 -1.588 36.763 1.00 47.16 95 SER A O 1
ATOM 743 N N . THR A 1 96 ? 1.087 -2.847 35.846 1.00 46.62 96 THR A N 1
ATOM 744 C CA . THR A 1 96 ? 0.238 -1.753 35.339 1.00 46.62 96 THR A CA 1
ATOM 745 C C . THR A 1 96 ? -1.101 -1.667 36.067 1.00 46.62 96 THR A C 1
ATOM 747 O O . THR A 1 96 ? -1.757 -0.635 35.961 1.00 46.62 96 THR A O 1
ATOM 750 N N . ALA A 1 97 ? -1.471 -2.687 36.849 1.00 48.94 97 ALA A N 1
ATOM 751 C CA . ALA A 1 97 ? -2.690 -2.687 37.656 1.00 48.94 97 ALA A CA 1
ATOM 752 C C . ALA A 1 97 ? -2.609 -1.743 38.872 1.00 48.94 97 ALA A C 1
ATOM 754 O O . ALA A 1 97 ? -3.617 -1.162 39.248 1.00 48.94 97 ALA A O 1
ATOM 755 N N . ASP A 1 98 ? -1.415 -1.501 39.427 1.00 46.75 98 ASP A N 1
ATOM 756 C CA . ASP A 1 98 ? -1.275 -0.717 40.669 1.00 46.75 98 ASP A CA 1
ATOM 757 C C . ASP A 1 98 ? -1.032 0.795 40.473 1.00 46.75 98 ASP A C 1
ATOM 759 O O . ASP A 1 98 ? -0.879 1.531 41.448 1.00 46.75 98 ASP A O 1
ATOM 763 N N . ARG A 1 99 ? -0.966 1.303 39.231 1.00 49.19 99 ARG A N 1
ATOM 764 C CA . ARG A 1 99 ? -0.773 2.754 38.981 1.00 49.19 99 ARG A CA 1
ATOM 765 C C . ARG A 1 99 ? -1.591 3.372 37.852 1.00 49.19 99 ARG A C 1
ATOM 767 O O . ARG A 1 99 ? -1.535 4.590 37.695 1.00 49.19 99 ARG A O 1
ATOM 774 N N . ALA A 1 100 ? -2.349 2.588 37.093 1.00 47.78 100 ALA A N 1
ATOM 775 C CA . ALA A 1 100 ? -3.296 3.123 36.126 1.00 47.78 100 ALA A CA 1
ATOM 776 C C . ALA A 1 100 ? -4.703 3.103 36.733 1.00 47.78 100 ALA A C 1
ATOM 778 O O . ALA A 1 100 ? -5.430 2.130 36.600 1.00 47.78 100 ALA A O 1
ATOM 779 N N . ASP A 1 101 ? -5.051 4.210 37.386 1.00 48.09 101 ASP A N 1
ATOM 780 C CA . ASP A 1 101 ? -6.396 4.777 37.292 1.00 48.09 101 ASP A CA 1
ATOM 781 C C . ASP A 1 101 ? -7.554 3.834 37.683 1.00 48.09 101 ASP A C 1
ATOM 783 O O . ASP A 1 101 ? -8.331 3.364 36.850 1.00 48.09 101 ASP A O 1
ATOM 787 N N . ASP A 1 102 ? -7.717 3.619 38.992 1.00 49.94 102 ASP A N 1
ATOM 788 C CA . ASP A 1 102 ? -8.874 2.931 39.595 1.00 49.94 102 ASP A CA 1
ATOM 789 C C . ASP A 1 102 ? -10.223 3.628 39.264 1.00 49.94 102 ASP A C 1
ATOM 791 O O . ASP A 1 102 ? -11.300 3.111 39.547 1.00 49.94 102 ASP A O 1
ATOM 795 N N . GLY A 1 103 ? -10.184 4.802 38.616 1.00 55.00 103 GLY A N 1
ATOM 796 C CA . GLY A 1 103 ? -11.354 5.519 38.111 1.00 55.00 103 GLY A CA 1
ATOM 797 C C . GLY A 1 103 ? -11.868 5.054 36.745 1.00 55.00 103 GLY A C 1
ATOM 798 O O . GLY A 1 103 ? -12.993 5.402 36.395 1.00 55.00 103 GLY A O 1
ATOM 799 N N . ASN A 1 104 ? -11.097 4.274 35.974 1.00 59.22 104 ASN A N 1
ATOM 800 C CA . ASN A 1 104 ? -11.416 4.005 34.561 1.00 59.22 104 ASN A CA 1
ATOM 801 C C . ASN A 1 104 ? -11.439 2.517 34.180 1.00 59.22 104 ASN A C 1
ATOM 803 O O . ASN A 1 104 ? -11.430 2.146 33.000 1.00 59.22 104 ASN A O 1
ATOM 807 N N . ARG A 1 105 ? -11.475 1.631 35.179 1.00 75.88 105 ARG A N 1
ATOM 808 C CA . ARG A 1 105 ? -11.615 0.195 34.946 1.00 75.88 105 ARG A CA 1
ATOM 809 C C . ARG A 1 105 ? -13.013 -0.102 34.396 1.00 75.88 105 ARG A C 1
ATOM 811 O O . ARG A 1 105 ? -14.026 0.176 35.035 1.00 75.88 105 ARG A O 1
ATOM 818 N N . ARG A 1 106 ? -13.074 -0.699 33.201 1.00 79.56 106 ARG A N 1
ATOM 819 C CA . ARG A 1 106 ? -14.331 -1.179 32.609 1.00 79.56 106 ARG A CA 1
ATOM 820 C C . ARG A 1 106 ? -14.881 -2.325 33.444 1.00 79.56 106 ARG A C 1
ATOM 822 O O . ARG A 1 106 ? -14.344 -3.427 33.409 1.00 79.56 106 ARG A O 1
ATOM 829 N N . LEU A 1 107 ? -15.945 -2.042 34.180 1.00 87.50 107 LEU A N 1
ATOM 830 C CA . LEU A 1 107 ? -16.676 -3.037 34.949 1.00 87.50 107 LEU A CA 1
ATOM 831 C C . LEU A 1 107 ? -17.621 -3.805 34.034 1.00 87.50 107 LEU A C 1
ATOM 833 O O . LEU A 1 107 ? -18.397 -3.212 33.286 1.00 87.50 107 LEU A O 1
ATOM 837 N N . THR A 1 108 ? -17.554 -5.124 34.103 1.00 91.12 108 THR A N 1
ATOM 838 C CA . THR A 1 108 ? -18.471 -6.012 33.395 1.00 91.12 108 THR A CA 1
ATOM 839 C C . THR A 1 108 ? -19.851 -6.006 34.054 1.00 91.12 108 THR A C 1
ATOM 841 O O . THR A 1 108 ? -20.009 -5.691 35.233 1.00 91.12 108 THR A O 1
ATOM 844 N N . VAL A 1 109 ? -20.878 -6.423 33.305 1.00 90.06 109 VAL A N 1
ATOM 845 C CA . VAL A 1 109 ? -22.251 -6.552 33.833 1.00 90.06 109 VAL A CA 1
ATOM 846 C C . VAL A 1 109 ? -22.299 -7.471 35.064 1.00 90.06 109 VAL A C 1
ATOM 848 O O . VAL A 1 109 ? -23.060 -7.213 35.989 1.00 90.06 109 VAL A O 1
ATOM 851 N N . GLN A 1 110 ? -21.476 -8.526 35.094 1.00 91.25 110 GLN A N 1
ATOM 852 C CA . GLN A 1 110 ? -21.424 -9.485 36.203 1.00 91.25 110 GLN A CA 1
ATOM 853 C C . GLN A 1 110 ? -20.765 -8.902 37.459 1.00 91.25 110 GLN A C 1
ATOM 855 O O . GLN A 1 110 ? -21.243 -9.147 38.566 1.00 91.25 110 GLN A O 1
ATOM 860 N N . GLU A 1 111 ? -19.701 -8.113 37.301 1.00 92.31 111 GLU A N 1
ATOM 861 C CA . GLU A 1 111 ? -19.062 -7.404 38.417 1.00 92.31 111 GLU A CA 1
ATOM 862 C C . GLU A 1 111 ? -20.022 -6.370 39.015 1.00 92.31 111 GLU A C 1
ATOM 864 O O . GLU A 1 111 ? -20.208 -6.337 40.228 1.00 92.31 111 GLU A O 1
ATOM 869 N N . LEU A 1 112 ? -20.727 -5.610 38.170 1.00 92.88 112 LEU A N 1
ATOM 870 C CA . LEU A 1 112 ? -21.721 -4.634 38.624 1.00 92.88 112 LEU A CA 1
ATOM 871 C C . LEU A 1 112 ? -22.917 -5.281 39.338 1.00 92.88 112 LEU A C 1
ATOM 873 O O . LEU A 1 112 ? -23.371 -4.758 40.351 1.00 92.88 112 LEU A O 1
ATOM 877 N N . ASP A 1 113 ? -23.415 -6.421 38.851 1.00 92.56 113 ASP A N 1
ATOM 878 C CA . ASP A 1 113 ? -24.478 -7.184 39.525 1.00 92.56 113 ASP A CA 1
ATOM 879 C C . ASP A 1 113 ? -24.013 -7.725 40.888 1.00 92.56 113 ASP A C 1
ATOM 881 O O . ASP A 1 113 ? -24.777 -7.757 41.854 1.00 92.56 113 ASP A O 1
ATOM 885 N N . THR A 1 114 ? -22.737 -8.102 40.992 1.00 94.94 114 THR A N 1
ATOM 886 C CA . THR A 1 114 ? -22.131 -8.541 42.256 1.00 94.94 114 THR A CA 1
ATOM 887 C C . THR A 1 114 ? -22.024 -7.378 43.244 1.00 94.94 114 THR A C 1
ATOM 889 O O . THR A 1 114 ? -22.493 -7.507 44.373 1.00 94.94 114 THR A O 1
ATOM 892 N N . ASP A 1 115 ? -21.530 -6.214 42.813 1.00 92.50 115 ASP A N 1
ATOM 893 C CA . ASP A 1 1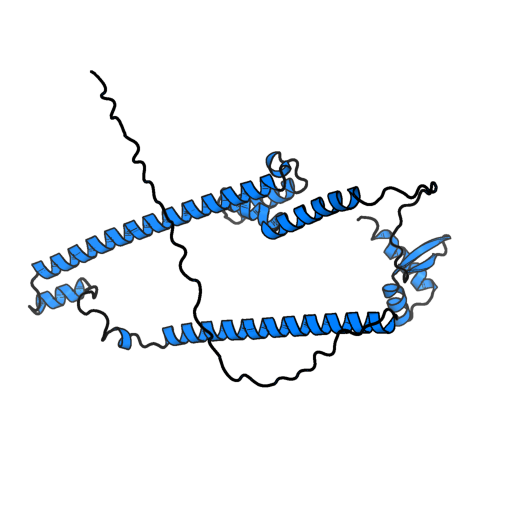15 ? -21.439 -5.008 43.650 1.00 92.50 115 ASP A CA 1
ATOM 894 C C . ASP A 1 115 ? -22.811 -4.545 44.166 1.00 92.50 115 ASP A C 1
ATOM 896 O O . ASP A 1 115 ? -22.934 -4.089 45.307 1.00 92.50 115 ASP A O 1
ATOM 900 N N . VAL A 1 116 ? -23.854 -4.694 43.343 1.00 95.00 116 VAL A N 1
ATOM 901 C CA . VAL A 1 116 ? -25.242 -4.409 43.727 1.00 95.00 116 VAL A CA 1
ATOM 902 C C . VAL A 1 116 ? -25.743 -5.400 44.779 1.00 95.00 116 VAL A C 1
ATOM 904 O O . VAL A 1 116 ? -26.320 -4.981 45.783 1.00 95.00 116 VAL A O 1
ATOM 907 N N . LYS A 1 117 ? -25.509 -6.707 44.596 1.00 94.88 117 LYS A N 1
ATOM 908 C CA . LYS A 1 117 ? -25.909 -7.742 45.572 1.00 94.88 117 LYS A CA 1
ATOM 909 C C . LYS A 1 117 ? -25.194 -7.597 46.909 1.00 94.88 117 LYS A C 1
ATOM 911 O O . LYS A 1 117 ? -25.790 -7.859 47.950 1.00 94.88 117 LYS A O 1
ATOM 916 N N . GLU A 1 118 ? -23.937 -7.174 46.881 1.00 95.12 118 GLU A N 1
ATOM 917 C CA . GLU A 1 118 ? -23.132 -6.917 48.075 1.00 95.12 118 GLU A CA 1
ATOM 918 C C . GLU A 1 118 ? -23.451 -5.564 48.733 1.00 95.12 118 GLU A C 1
ATOM 920 O O . GLU A 1 118 ? -22.904 -5.249 49.789 1.00 95.12 118 GLU A O 1
ATOM 925 N N . GLY A 1 119 ? -24.335 -4.757 48.132 1.00 92.62 119 GLY A N 1
ATOM 926 C CA . GLY A 1 119 ? -24.728 -3.444 48.645 1.00 92.62 119 GLY A CA 1
ATOM 927 C C . GLY A 1 119 ? -23.623 -2.389 48.561 1.00 92.62 119 GLY A C 1
ATOM 928 O O . GLY A 1 119 ? -23.752 -1.328 49.170 1.00 92.62 119 GLY A O 1
ATOM 929 N N . ARG A 1 120 ? -22.541 -2.659 47.818 1.00 93.69 120 ARG A N 1
ATOM 930 C CA . ARG A 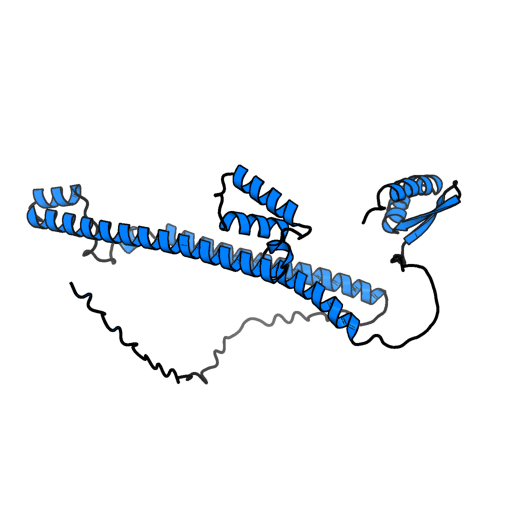1 120 ? -21.441 -1.708 47.588 1.00 93.69 120 ARG A CA 1
ATOM 931 C C . ARG A 1 120 ? -21.838 -0.593 46.629 1.00 93.69 120 ARG A C 1
ATOM 933 O O . ARG A 1 120 ? -21.256 0.486 46.678 1.00 93.69 120 ARG A O 1
ATOM 940 N N . ARG A 1 121 ? -22.808 -0.860 45.754 1.00 91.38 121 ARG A N 1
ATOM 941 C CA . ARG A 1 121 ? -23.309 0.083 44.756 1.00 91.38 121 ARG A CA 1
ATOM 942 C C . ARG A 1 121 ? -24.820 -0.042 44.616 1.00 91.38 121 ARG A C 1
ATOM 944 O O . ARG A 1 121 ? -25.380 -1.125 44.763 1.00 91.38 121 ARG A O 1
ATOM 951 N N . SER A 1 122 ? -25.496 1.061 44.323 1.00 95.44 122 SER A N 1
ATOM 952 C CA . SER A 1 122 ? -26.925 1.026 44.018 1.00 95.44 122 SER A CA 1
ATOM 953 C C . SER A 1 122 ? -27.188 0.515 42.596 1.00 95.44 122 SER A C 1
ATOM 955 O O . SER A 1 122 ? -26.356 0.640 41.697 1.00 95.44 122 SER A O 1
ATOM 957 N N . VAL A 1 123 ? -28.391 -0.022 42.361 1.00 92.94 123 VAL A N 1
ATOM 958 C CA . VAL A 1 123 ? -28.837 -0.437 41.015 1.00 92.94 123 VAL A CA 1
ATOM 959 C C . VAL A 1 123 ? -28.759 0.727 40.019 1.00 92.94 123 VAL A C 1
ATOM 961 O O . VAL A 1 123 ? -28.405 0.524 38.860 1.00 92.94 123 VAL A O 1
ATOM 964 N N . VAL A 1 124 ? -29.080 1.943 40.473 1.00 93.75 124 VAL A N 1
ATOM 965 C CA . VAL A 1 124 ? -29.068 3.153 39.638 1.00 93.75 124 VAL A CA 1
ATOM 966 C C . VAL A 1 124 ? -27.640 3.497 39.220 1.00 93.75 124 VAL A C 1
ATOM 968 O O . VAL A 1 124 ? -27.380 3.625 38.031 1.00 93.75 124 VAL A O 1
ATOM 971 N N . GLU A 1 125 ? -26.693 3.521 40.161 1.00 91.12 125 GLU A N 1
ATOM 972 C CA . GLU A 1 125 ? -25.276 3.774 39.858 1.00 91.12 125 GLU A CA 1
ATOM 973 C C . GLU A 1 125 ? -24.678 2.706 38.931 1.00 91.12 125 GLU A C 1
ATOM 975 O O . GLU A 1 125 ? -23.907 3.025 38.029 1.00 91.12 125 GLU A O 1
ATOM 980 N N . ALA A 1 126 ? -25.035 1.430 39.115 1.00 89.75 126 ALA A N 1
ATOM 981 C CA . ALA A 1 126 ? -24.597 0.359 38.222 1.00 89.75 126 ALA A CA 1
ATOM 982 C C . ALA A 1 126 ? -25.137 0.543 36.791 1.00 89.75 126 ALA A C 1
ATOM 984 O O . ALA A 1 126 ? -24.403 0.344 35.820 1.00 89.75 126 ALA A O 1
ATOM 985 N N . MET A 1 127 ? -26.399 0.961 36.652 1.00 91.25 127 MET A N 1
ATOM 986 C CA . MET A 1 127 ? -26.992 1.276 35.351 1.00 91.25 127 MET A CA 1
ATOM 987 C C . MET A 1 127 ? -26.355 2.507 34.705 1.00 91.25 127 MET A C 1
ATOM 989 O O . MET A 1 127 ? -26.092 2.482 33.504 1.00 91.25 127 MET A O 1
ATOM 993 N N . ASP A 1 128 ? -26.061 3.552 35.477 1.00 91.81 128 ASP A N 1
ATOM 994 C CA . ASP A 1 128 ? -25.408 4.760 34.970 1.00 91.81 128 ASP A CA 1
ATOM 995 C C . ASP A 1 128 ? -24.005 4.458 34.430 1.00 91.81 128 ASP A C 1
ATOM 997 O O . ASP A 1 128 ? -23.647 4.942 33.356 1.00 91.81 128 ASP A O 1
ATOM 1001 N N . ILE A 1 129 ? -23.251 3.580 35.099 1.00 90.50 129 ILE A N 1
ATOM 1002 C CA . ILE A 1 129 ? -21.928 3.130 34.639 1.00 90.50 129 ILE A CA 1
ATOM 1003 C C . ILE A 1 129 ? -22.028 2.285 33.365 1.00 90.50 129 ILE A C 1
ATOM 1005 O O . ILE A 1 129 ? -21.233 2.455 32.443 1.00 90.50 129 ILE A O 1
ATOM 1009 N N . LEU A 1 130 ? -23.015 1.391 33.258 1.00 91.69 130 LEU A N 1
ATOM 1010 C CA . LEU A 1 130 ? -23.231 0.646 32.010 1.00 91.69 130 LEU A CA 1
ATOM 1011 C C . LEU A 1 130 ? -23.632 1.569 30.860 1.00 91.69 130 LEU A C 1
ATOM 1013 O O . LEU A 1 130 ? -23.203 1.373 29.722 1.00 91.69 130 LEU A O 1
ATOM 1017 N N . ASN A 1 131 ? -24.461 2.571 31.142 1.00 90.88 131 ASN A N 1
ATOM 1018 C CA . ASN A 1 131 ? -24.888 3.541 30.147 1.00 90.88 131 ASN A CA 1
ATOM 1019 C C . ASN A 1 131 ? -23.718 4.419 29.694 1.00 90.88 131 ASN A C 1
ATOM 1021 O O . ASN A 1 131 ? -23.557 4.605 28.488 1.00 90.88 131 ASN A O 1
ATOM 1025 N N . SER A 1 132 ? -22.870 4.898 30.610 1.00 88.88 132 SER A N 1
ATOM 1026 C CA . SER A 1 132 ? -21.679 5.673 30.249 1.00 88.88 132 SER A CA 1
ATOM 1027 C C . SER A 1 132 ? -20.708 4.848 29.401 1.00 88.88 132 SER A C 1
ATOM 1029 O O . SER A 1 132 ? -20.289 5.312 28.342 1.00 88.88 132 SER A O 1
ATOM 1031 N N . GLN A 1 133 ? -20.453 3.587 29.768 1.00 91.81 133 GLN A N 1
ATOM 1032 C CA . GLN A 1 133 ? -19.614 2.678 28.981 1.00 91.81 133 GLN A CA 1
ATOM 1033 C C . GLN A 1 133 ? -20.177 2.425 27.576 1.00 91.81 133 GLN A C 1
ATOM 1035 O O . GLN A 1 133 ? -19.429 2.460 26.601 1.00 91.81 133 GLN A O 1
ATOM 1040 N N . ARG A 1 134 ? -21.495 2.220 27.439 1.00 90.12 134 ARG A N 1
ATOM 1041 C CA . ARG A 1 134 ? -22.145 2.054 26.125 1.00 90.12 134 ARG A CA 1
ATOM 1042 C C . ARG A 1 134 ? -22.027 3.302 25.261 1.00 90.12 134 ARG A C 1
ATOM 1044 O O . ARG A 1 134 ? -21.815 3.194 24.055 1.00 90.12 134 ARG A O 1
ATOM 1051 N N . VAL A 1 135 ? -22.183 4.478 25.865 1.00 90.88 135 VAL A N 1
ATOM 1052 C CA . VAL A 1 135 ? -22.022 5.755 25.169 1.00 90.88 135 VAL A CA 1
ATOM 1053 C C . VAL A 1 135 ? -20.578 5.898 24.688 1.00 90.88 135 VAL A C 1
ATOM 1055 O O . VAL A 1 135 ? -20.369 6.134 23.499 1.00 90.88 135 VAL A O 1
ATOM 1058 N N . GLU A 1 136 ? -19.586 5.658 25.547 1.00 88.62 136 GLU A N 1
ATOM 1059 C CA . GLU A 1 136 ? -18.171 5.656 25.160 1.00 88.62 136 GLU A CA 1
ATOM 1060 C C . GLU A 1 136 ? -17.852 4.651 24.053 1.00 88.62 136 GLU A C 1
ATOM 1062 O O . GLU A 1 136 ? -17.139 4.988 23.110 1.00 88.62 136 GLU A O 1
ATOM 1067 N N . ASP A 1 137 ? -18.380 3.429 24.136 1.00 87.38 137 ASP A N 1
ATOM 1068 C CA . ASP A 1 137 ? -18.193 2.410 23.103 1.00 87.38 137 ASP A CA 1
ATOM 1069 C C . ASP A 1 137 ? -18.795 2.851 21.771 1.00 87.38 137 ASP A C 1
ATOM 1071 O O . ASP A 1 137 ? -18.166 2.683 20.729 1.00 87.38 137 ASP A O 1
ATOM 1075 N N . SER A 1 138 ? -19.968 3.489 21.792 1.00 88.19 138 SER A N 1
ATOM 1076 C CA . SER A 1 138 ? -20.580 4.024 20.576 1.00 88.19 138 SER A CA 1
ATOM 1077 C C . SER A 1 138 ? -19.750 5.151 19.950 1.00 88.19 138 SER A C 1
ATOM 1079 O O . SER A 1 138 ? -19.640 5.221 18.724 1.00 88.19 138 SER A O 1
ATOM 1081 N N . PHE A 1 139 ? -19.122 6.003 20.769 1.00 88.56 139 PHE A N 1
ATOM 1082 C CA . PHE A 1 139 ? -18.213 7.044 20.292 1.00 88.56 139 PHE A CA 1
ATOM 1083 C C . PHE A 1 139 ? -16.929 6.448 19.722 1.00 88.56 139 PHE A C 1
ATOM 1085 O O . PHE A 1 139 ? -16.572 6.773 18.595 1.00 88.56 139 PHE A O 1
ATOM 1092 N N . LYS A 1 140 ? -16.286 5.518 20.436 1.00 89.06 140 LYS A N 1
ATOM 1093 C CA . LYS A 1 140 ? -15.086 4.822 19.948 1.00 89.06 140 LYS A CA 1
ATOM 1094 C C . LYS A 1 140 ? -15.358 4.079 18.645 1.00 89.06 140 LYS A C 1
ATOM 1096 O O . LYS A 1 140 ? -14.585 4.202 17.707 1.00 89.06 140 LYS A O 1
ATOM 1101 N N . GLN A 1 141 ? -16.485 3.376 18.548 1.00 88.94 141 GLN A N 1
ATOM 1102 C CA . GLN A 1 141 ? -16.865 2.664 17.332 1.00 88.94 141 GLN A CA 1
ATOM 1103 C C . GLN A 1 141 ? -17.078 3.620 16.150 1.00 88.94 141 GLN A C 1
ATOM 1105 O O . GLN A 1 141 ? -16.665 3.308 15.034 1.00 88.94 141 GLN A O 1
ATOM 1110 N N . ARG A 1 142 ? -17.692 4.789 16.378 1.00 89.12 142 ARG A N 1
ATOM 1111 C CA . ARG A 1 142 ? -17.820 5.835 15.350 1.00 89.12 142 ARG A CA 1
ATOM 1112 C C . ARG A 1 142 ? -16.468 6.416 14.960 1.00 89.12 142 ARG A C 1
ATOM 1114 O O . ARG A 1 142 ? -16.214 6.586 13.774 1.00 89.12 142 ARG A O 1
ATOM 1121 N N . ASP A 1 143 ? -15.600 6.692 15.925 1.00 88.81 143 ASP A N 1
ATOM 1122 C CA . ASP A 1 143 ? -14.264 7.224 15.661 1.00 88.81 143 ASP A CA 1
ATOM 1123 C C . ASP A 1 143 ? -13.401 6.228 14.887 1.00 88.81 143 ASP A C 1
ATOM 1125 O O . ASP A 1 143 ? -12.725 6.611 13.934 1.00 88.81 143 ASP A O 1
ATOM 1129 N N . ASP A 1 144 ? -13.451 4.947 15.240 1.00 86.69 144 ASP A N 1
ATOM 1130 C CA . ASP A 1 144 ? -12.733 3.891 14.532 1.00 86.69 144 ASP A CA 1
ATOM 1131 C C . ASP A 1 144 ? -13.298 3.681 13.122 1.00 86.69 144 ASP A C 1
ATOM 1133 O O . ASP A 1 144 ? -12.523 3.551 12.170 1.00 86.69 144 ASP A O 1
ATOM 1137 N N . ALA A 1 145 ? -14.624 3.746 12.952 1.00 86.88 145 ALA A N 1
ATOM 1138 C CA . ALA A 1 145 ? -15.254 3.742 11.633 1.00 86.88 145 ALA A CA 1
ATOM 1139 C C . ALA A 1 145 ? -14.774 4.937 10.790 1.00 86.88 145 ALA A C 1
ATOM 1141 O O . ALA A 1 145 ? -14.229 4.735 9.704 1.00 86.88 145 ALA A O 1
ATOM 1142 N N . ASN A 1 146 ? -14.839 6.157 11.330 1.00 88.12 146 ASN A N 1
ATOM 1143 C CA . ASN A 1 146 ? -14.378 7.378 10.663 1.00 88.12 146 ASN A CA 1
ATOM 1144 C C . ASN A 1 146 ? -12.884 7.317 10.308 1.00 88.12 146 ASN A C 1
ATOM 1146 O O . ASN A 1 146 ? -12.477 7.731 9.223 1.00 88.12 146 ASN A O 1
ATOM 1150 N N . ARG A 1 147 ? -12.040 6.783 11.200 1.00 87.00 147 ARG A N 1
ATOM 1151 C CA . ARG A 1 147 ? -10.606 6.583 10.936 1.00 87.00 147 ARG A CA 1
ATOM 1152 C C . ARG A 1 147 ? -10.379 5.563 9.832 1.00 87.00 147 ARG A C 1
ATOM 1154 O O . ARG A 1 147 ? -9.519 5.786 8.980 1.00 87.00 147 ARG A O 1
ATOM 1161 N N . SER A 1 148 ? -11.132 4.465 9.832 1.00 87.19 148 SER A N 1
ATOM 1162 C CA . SER A 1 148 ? -11.030 3.441 8.795 1.00 87.19 148 SER A CA 1
ATOM 1163 C C . SER A 1 148 ? -11.416 4.006 7.423 1.00 87.19 148 SER A C 1
ATOM 1165 O O . SER A 1 148 ? -10.651 3.851 6.469 1.00 87.19 148 SER A O 1
ATOM 1167 N N . GLU A 1 149 ? -12.497 4.784 7.343 1.00 87.00 149 GLU A N 1
ATOM 1168 C CA . GLU A 1 149 ? -12.927 5.478 6.127 1.00 87.00 149 GLU A CA 1
ATOM 1169 C C . GLU A 1 149 ? -11.895 6.513 5.667 1.00 87.00 149 GLU A C 1
ATOM 1171 O O . GLU A 1 149 ? -11.485 6.511 4.504 1.00 87.00 149 GLU A O 1
ATOM 1176 N N . ALA A 1 150 ? -11.390 7.340 6.588 1.00 86.06 150 ALA A N 1
ATOM 1177 C CA . ALA A 1 150 ? -10.346 8.318 6.294 1.00 86.06 150 ALA A CA 1
ATOM 1178 C C . ALA A 1 150 ? -9.037 7.657 5.829 1.00 86.06 150 ALA A C 1
ATOM 1180 O O . ALA A 1 150 ? -8.302 8.215 5.015 1.00 86.06 150 ALA A O 1
ATOM 1181 N N . SER A 1 151 ? -8.709 6.469 6.338 1.00 87.50 151 SER A N 1
ATOM 1182 C CA . SER A 1 151 ? -7.535 5.720 5.888 1.00 87.50 151 SER A CA 1
ATOM 1183 C C . SER A 1 151 ? -7.724 5.156 4.476 1.00 87.50 151 SER A C 1
ATOM 1185 O O . SER A 1 151 ? -6.798 5.218 3.665 1.00 87.50 151 SER A O 1
ATOM 1187 N N . ALA A 1 152 ? -8.927 4.672 4.156 1.00 84.88 152 ALA A N 1
ATOM 1188 C CA . ALA A 1 152 ? -9.258 4.140 2.841 1.00 84.88 152 ALA A CA 1
ATOM 1189 C C . ALA A 1 152 ? -9.245 5.240 1.769 1.00 84.88 152 ALA A C 1
ATOM 1191 O O . ALA A 1 152 ? -8.660 5.041 0.702 1.00 84.88 152 ALA A O 1
ATOM 1192 N N . SER A 1 153 ? -9.810 6.417 2.063 1.00 88.75 153 SER A N 1
ATOM 1193 C CA . SER A 1 153 ? -9.781 7.563 1.145 1.00 88.75 153 SER A CA 1
ATOM 1194 C C . SER A 1 153 ? -8.355 8.047 0.885 1.00 88.75 153 SER A C 1
ATOM 1196 O O . SER A 1 153 ? -7.953 8.175 -0.269 1.00 88.75 153 SER A O 1
ATOM 1198 N N . ARG A 1 154 ? -7.528 8.177 1.932 1.00 91.31 154 ARG A N 1
ATOM 1199 C CA . ARG A 1 154 ? -6.106 8.535 1.784 1.00 91.31 154 ARG A CA 1
ATOM 1200 C C . ARG A 1 154 ? -5.344 7.558 0.892 1.00 91.31 154 ARG A C 1
ATOM 1202 O O . ARG A 1 154 ? -4.501 7.983 0.108 1.00 91.31 154 ARG A O 1
ATOM 1209 N N . GLN A 1 155 ? -5.610 6.255 0.996 1.00 90.88 155 GLN A N 1
ATOM 1210 C CA . GLN A 1 155 ? -4.961 5.262 0.135 1.00 90.88 155 GLN A CA 1
ATOM 1211 C C . GLN A 1 155 ? -5.349 5.430 -1.338 1.00 90.88 155 GLN A C 1
ATOM 1213 O O . GLN A 1 155 ? -4.489 5.288 -2.208 1.00 90.88 155 GLN A O 1
ATOM 1218 N N . LEU A 1 156 ? -6.614 5.751 -1.620 1.00 92.81 156 LEU A N 1
ATOM 1219 C CA . LEU A 1 156 ? -7.077 6.046 -2.977 1.00 92.81 156 LEU A CA 1
ATOM 1220 C C . LEU A 1 156 ? -6.435 7.326 -3.521 1.00 92.81 156 LEU A C 1
ATOM 1222 O O . LEU A 1 156 ? -5.970 7.330 -4.660 1.00 92.81 156 LEU A O 1
ATOM 1226 N N . ASP A 1 157 ? -6.321 8.369 -2.698 1.00 93.81 157 ASP A N 1
ATOM 1227 C CA . ASP A 1 157 ? -5.667 9.624 -3.081 1.00 93.81 157 ASP A CA 1
ATOM 1228 C C . ASP A 1 157 ? -4.183 9.419 -3.404 1.00 93.81 157 ASP A C 1
ATOM 1230 O O . ASP A 1 157 ? -3.684 9.923 -4.412 1.00 93.81 157 ASP A O 1
ATOM 1234 N N . ILE A 1 158 ? -3.471 8.647 -2.576 1.00 94.25 158 ILE A N 1
ATOM 1235 C CA . ILE A 1 158 ? -2.065 8.293 -2.813 1.00 94.25 158 ILE A CA 1
ATOM 1236 C C . ILE A 1 158 ? -1.931 7.522 -4.129 1.00 94.25 158 ILE A C 1
ATOM 1238 O O . ILE A 1 158 ? -1.080 7.864 -4.950 1.00 94.25 158 ILE A O 1
ATOM 1242 N N . ALA A 1 159 ? -2.788 6.521 -4.353 1.00 95.56 159 ALA A N 1
ATOM 1243 C CA . ALA A 1 159 ? -2.769 5.737 -5.580 1.00 95.56 159 ALA A CA 1
ATOM 1244 C C . ALA A 1 159 ? -3.035 6.615 -6.817 1.00 95.56 159 ALA A C 1
ATOM 1246 O O . ALA A 1 159 ? -2.290 6.558 -7.792 1.00 95.56 159 ALA A O 1
ATOM 1247 N N . SER A 1 160 ? -4.033 7.499 -6.754 1.00 96.50 160 SER A N 1
ATOM 1248 C CA . SER A 1 160 ? -4.372 8.431 -7.836 1.00 96.50 160 SER A CA 1
ATOM 1249 C C . SER A 1 160 ? -3.210 9.370 -8.191 1.00 96.50 160 SER A C 1
ATOM 1251 O O . SER A 1 160 ? -2.852 9.521 -9.367 1.00 96.50 160 SER A O 1
ATOM 1253 N N . ARG A 1 161 ? -2.551 9.948 -7.176 1.00 97.44 161 ARG A N 1
ATOM 1254 C CA . ARG A 1 161 ? -1.360 10.795 -7.367 1.00 97.44 161 ARG A CA 1
ATOM 1255 C C . ARG A 1 161 ? -0.224 10.025 -8.023 1.00 97.44 161 ARG A C 1
ATOM 1257 O O . ARG A 1 161 ? 0.457 10.555 -8.894 1.00 97.44 161 ARG A O 1
ATOM 1264 N N . GLU A 1 162 ? -0.033 8.772 -7.637 1.00 97.06 162 GLU A N 1
ATOM 1265 C CA . GLU A 1 162 ? 1.025 7.946 -8.197 1.00 97.06 162 GLU A CA 1
ATOM 1266 C C . GLU A 1 162 ? 0.770 7.565 -9.659 1.00 97.06 162 GLU A C 1
ATOM 1268 O O . GLU A 1 162 ? 1.683 7.695 -10.474 1.00 97.06 162 GLU A O 1
ATOM 1273 N N . ILE A 1 163 ? -0.458 7.180 -10.034 1.00 96.62 163 ILE A N 1
ATOM 1274 C CA . ILE A 1 163 ? -0.808 6.973 -11.453 1.00 96.62 163 ILE A CA 1
ATOM 1275 C C . ILE A 1 163 ? -0.544 8.243 -12.254 1.00 96.62 163 ILE A C 1
ATOM 1277 O O . ILE A 1 163 ? 0.028 8.176 -13.344 1.00 96.62 163 ILE A O 1
ATOM 1281 N N . THR A 1 164 ? -0.949 9.394 -11.717 1.00 97.31 164 THR A N 1
ATOM 1282 C CA . THR A 1 164 ? -0.720 10.693 -12.356 1.00 97.31 164 THR A CA 1
ATOM 1283 C C . THR A 1 164 ? 0.774 10.931 -12.569 1.00 97.31 164 THR A C 1
ATOM 1285 O O . THR A 1 164 ? 1.183 11.201 -13.693 1.00 97.31 164 THR A O 1
ATOM 1288 N N . ALA A 1 165 ? 1.611 10.685 -11.558 1.00 97.31 165 ALA A N 1
ATOM 1289 C CA . ALA A 1 165 ? 3.063 10.812 -11.676 1.00 97.31 165 ALA A CA 1
ATOM 1290 C C . ALA A 1 165 ? 3.673 9.850 -12.716 1.00 97.31 165 ALA A C 1
ATOM 1292 O O . ALA A 1 165 ? 4.560 10.236 -13.480 1.00 97.31 165 ALA A O 1
ATOM 1293 N N . TYR A 1 166 ? 3.193 8.603 -12.805 1.00 97.19 166 TYR A N 1
ATOM 1294 C CA . TYR A 1 166 ? 3.619 7.686 -13.869 1.00 97.19 166 TYR A CA 1
ATOM 1295 C C . TYR A 1 166 ? 3.230 8.203 -15.259 1.00 97.19 166 TYR A C 1
ATOM 1297 O O . TYR A 1 166 ? 4.047 8.143 -16.181 1.00 97.19 166 TYR A O 1
ATOM 1305 N N . LYS A 1 167 ? 2.009 8.730 -15.412 1.00 96.12 167 LYS A N 1
ATOM 1306 C CA . LYS A 1 167 ? 1.517 9.311 -16.671 1.00 96.12 167 LYS A CA 1
ATOM 1307 C C . LYS A 1 167 ? 2.280 10.581 -17.054 1.00 96.12 167 LYS A C 1
ATOM 1309 O O . LYS A 1 167 ? 2.556 10.770 -18.231 1.00 96.12 167 LYS A O 1
ATOM 1314 N N . GLU A 1 168 ? 2.684 11.409 -16.098 1.00 96.12 168 GLU A N 1
ATOM 1315 C CA . GLU A 1 168 ? 3.532 12.582 -16.353 1.00 96.12 168 GLU A CA 1
ATOM 1316 C C . GLU A 1 168 ? 4.929 12.187 -16.851 1.00 96.12 168 GLU A C 1
ATOM 1318 O O . GLU A 1 168 ? 5.440 12.775 -17.805 1.00 96.12 168 GLU A O 1
ATOM 1323 N N . LEU A 1 169 ? 5.540 11.159 -16.250 1.00 95.12 169 LEU A N 1
ATOM 1324 C CA . LEU A 1 169 ? 6.856 10.657 -16.666 1.00 95.12 169 LEU A CA 1
ATOM 1325 C C . LEU A 1 169 ? 6.820 9.940 -18.023 1.00 95.12 169 LEU A C 1
ATOM 1327 O O . LEU A 1 169 ? 7.798 9.978 -18.772 1.00 95.12 169 LEU A O 1
ATOM 1331 N N . ALA A 1 170 ? 5.708 9.279 -18.342 1.00 94.00 170 ALA A N 1
ATOM 1332 C CA . ALA A 1 170 ? 5.496 8.595 -19.610 1.00 94.00 170 ALA A CA 1
ATOM 1333 C C . ALA A 1 170 ? 4.074 8.857 -20.141 1.00 94.00 170 ALA A C 1
ATOM 1335 O O . ALA A 1 170 ? 3.191 8.013 -19.966 1.00 94.00 170 ALA A O 1
ATOM 1336 N N . PRO A 1 171 ? 3.851 9.978 -20.859 1.00 94.00 171 PRO A N 1
ATOM 1337 C CA . PRO A 1 171 ? 2.526 10.367 -21.359 1.00 94.00 171 PRO A CA 1
ATOM 1338 C C . PRO A 1 171 ? 1.842 9.314 -22.237 1.00 94.00 171 PRO A C 1
ATOM 1340 O O . PRO A 1 171 ? 0.617 9.207 -22.242 1.00 94.00 171 PRO A O 1
ATOM 1343 N N . SER A 1 172 ? 2.622 8.469 -22.919 1.00 92.81 172 SER A N 1
ATOM 1344 C CA . SER A 1 172 ? 2.104 7.354 -23.719 1.00 92.81 172 SER A CA 1
ATOM 1345 C C . SER A 1 172 ? 1.404 6.264 -22.895 1.00 92.81 172 SER A C 1
ATOM 1347 O O . SER A 1 172 ? 0.700 5.429 -23.461 1.00 92.81 172 SER A O 1
ATOM 1349 N N . LEU A 1 173 ? 1.551 6.254 -21.562 1.00 92.94 173 LEU A N 1
ATOM 1350 C CA . LEU A 1 173 ? 0.734 5.415 -20.678 1.00 92.94 173 LEU A CA 1
ATOM 1351 C C . LEU A 1 173 ? -0.727 5.877 -20.658 1.00 92.94 173 LEU A C 1
ATOM 1353 O O . LEU A 1 173 ? -1.617 5.041 -20.549 1.00 92.94 173 LEU A O 1
ATOM 1357 N N . GLY A 1 174 ? -0.979 7.184 -20.785 1.00 90.38 174 GLY A N 1
ATOM 1358 C CA . GLY A 1 174 ? -2.331 7.743 -20.839 1.00 90.38 174 GLY A CA 1
ATOM 1359 C C . GLY A 1 174 ? -3.050 7.458 -22.158 1.00 90.38 174 GLY A C 1
ATOM 1360 O O . GLY A 1 174 ? -4.264 7.286 -22.160 1.00 90.38 174 GLY A O 1
ATOM 1361 N N . THR A 1 175 ? -2.308 7.361 -23.266 1.00 91.62 175 THR A N 1
ATOM 1362 C CA . THR A 1 175 ? -2.860 7.055 -24.600 1.00 91.62 175 THR A CA 1
ATOM 1363 C C . THR A 1 175 ? -2.944 5.556 -24.896 1.00 91.62 175 THR A C 1
ATOM 1365 O O . THR A 1 175 ? -3.549 5.160 -25.887 1.00 91.62 175 THR A O 1
ATOM 1368 N N . GLY A 1 176 ? -2.339 4.708 -24.056 1.00 90.44 176 GLY A N 1
ATOM 1369 C CA . GLY A 1 176 ? -2.250 3.262 -24.284 1.00 90.44 176 GLY A CA 1
ATOM 1370 C C . GLY A 1 176 ? -1.200 2.845 -25.322 1.00 90.44 176 GLY A C 1
ATOM 1371 O O . GLY A 1 176 ? -1.066 1.660 -25.625 1.00 90.44 176 GLY A O 1
ATOM 1372 N N . GLU A 1 177 ? -0.425 3.792 -25.851 1.00 93.44 177 GLU A N 1
ATOM 1373 C CA . GLU A 1 177 ? 0.618 3.546 -26.857 1.00 93.44 177 GLU A CA 1
ATOM 1374 C C . GLU A 1 177 ? 1.949 3.099 -26.240 1.00 93.44 177 GLU A C 1
ATOM 1376 O O . GLU A 1 177 ? 2.876 2.701 -26.949 1.00 93.44 177 GLU A O 1
ATOM 1381 N N . HIS A 1 178 ? 2.078 3.169 -24.912 1.00 92.94 178 HIS A N 1
ATOM 1382 C CA . HIS A 1 178 ? 3.300 2.767 -24.232 1.00 92.94 178 HIS A CA 1
ATOM 1383 C C . HIS A 1 178 ? 3.637 1.293 -24.543 1.00 92.94 178 HIS A C 1
ATOM 1385 O O . HIS A 1 178 ? 2.773 0.423 -24.415 1.00 92.94 178 HIS A O 1
ATOM 1391 N N . PRO A 1 179 ? 4.899 0.948 -24.867 1.00 92.69 179 PRO A N 1
ATOM 1392 C CA . PRO A 1 179 ? 5.267 -0.414 -25.276 1.00 92.69 179 PRO A CA 1
ATOM 1393 C C . PRO A 1 179 ? 4.973 -1.469 -24.200 1.00 92.69 179 PRO A C 1
ATOM 1395 O O . PRO A 1 179 ? 4.709 -2.625 -24.512 1.00 92.69 179 PRO A O 1
ATOM 1398 N N . ARG A 1 180 ? 4.983 -1.060 -22.925 1.00 94.88 180 ARG A N 1
ATOM 1399 C CA . ARG A 1 180 ? 4.646 -1.909 -21.769 1.00 94.88 180 ARG A CA 1
ATOM 1400 C C . ARG A 1 180 ? 3.170 -1.878 -21.371 1.00 94.88 180 ARG A C 1
ATOM 1402 O O . ARG A 1 180 ? 2.806 -2.513 -20.392 1.00 94.88 180 ARG A O 1
ATOM 1409 N N . PHE A 1 181 ? 2.312 -1.156 -22.088 1.00 96.00 181 PHE A N 1
ATOM 1410 C CA . PHE A 1 181 ? 0.898 -1.035 -21.727 1.00 96.00 181 PHE A CA 1
ATOM 1411 C C . PHE A 1 181 ? 0.187 -2.397 -21.715 1.00 96.00 181 PHE A C 1
ATOM 1413 O O . PHE A 1 181 ? -0.565 -2.697 -20.792 1.00 96.00 181 PHE A O 1
ATOM 1420 N N . LYS A 1 182 ? 0.488 -3.268 -22.690 1.00 96.44 182 LYS A N 1
ATOM 1421 C CA . LYS A 1 182 ? -0.049 -4.640 -22.731 1.00 96.44 182 LYS A CA 1
ATOM 1422 C C . LYS A 1 182 ? 0.386 -5.480 -21.529 1.00 96.44 182 LYS A C 1
ATOM 1424 O O . LYS A 1 182 ? -0.429 -6.241 -21.014 1.00 96.44 182 LYS A O 1
ATOM 1429 N N . ASP A 1 183 ? 1.631 -5.315 -21.082 1.00 97.62 183 ASP A N 1
ATOM 1430 C CA . ASP A 1 183 ? 2.163 -6.003 -19.901 1.00 97.62 183 ASP A CA 1
ATOM 1431 C C . ASP A 1 183 ? 1.423 -5.527 -18.638 1.00 97.62 183 ASP A C 1
ATOM 1433 O O . ASP A 1 183 ? 0.967 -6.351 -17.850 1.00 97.62 183 ASP A O 1
ATOM 1437 N N . ILE A 1 184 ? 1.209 -4.210 -18.493 1.00 97.56 184 ILE A N 1
ATOM 1438 C CA . ILE A 1 184 ? 0.460 -3.608 -17.371 1.00 97.56 184 ILE A CA 1
ATOM 1439 C C . ILE A 1 184 ? -0.986 -4.114 -17.352 1.00 97.56 184 ILE A C 1
ATOM 1441 O O . ILE A 1 184 ? -1.470 -4.569 -16.319 1.00 97.56 184 ILE A O 1
ATOM 1445 N N . ALA A 1 185 ? -1.669 -4.115 -18.499 1.00 97.19 185 ALA A N 1
ATOM 1446 C CA . ALA A 1 185 ? -3.027 -4.648 -18.614 1.00 97.19 185 ALA A CA 1
ATOM 1447 C C . ALA A 1 185 ? -3.095 -6.172 -18.373 1.00 97.19 185 ALA A C 1
ATOM 1449 O O . ALA A 1 185 ? -4.132 -6.707 -17.970 1.00 97.19 185 ALA A O 1
ATOM 1450 N N . GLY A 1 186 ? -2.010 -6.898 -18.651 1.00 97.81 186 GLY A N 1
ATOM 1451 C CA . GLY A 1 186 ? -1.856 -8.311 -18.312 1.00 97.81 186 GLY A CA 1
ATOM 1452 C C . GLY A 1 186 ? -1.772 -8.525 -16.803 1.00 97.81 186 GLY A C 1
ATOM 1453 O O . GLY A 1 186 ? -2.563 -9.293 -16.257 1.00 97.81 186 GLY A O 1
ATOM 1454 N N . GLU A 1 187 ? -0.875 -7.802 -16.133 1.00 98.00 187 GLU A N 1
ATOM 1455 C CA . GLU A 1 187 ? -0.712 -7.868 -14.676 1.00 98.00 187 GLU A CA 1
ATOM 1456 C C . GLU A 1 187 ? -1.964 -7.395 -13.933 1.00 98.00 187 GLU A C 1
ATOM 1458 O O . GLU A 1 187 ? -2.390 -8.046 -12.986 1.00 98.00 187 GLU A O 1
ATOM 1463 N N . PHE A 1 188 ? -2.642 -6.347 -14.404 1.00 97.56 188 PHE A N 1
ATOM 1464 C CA . PHE A 1 188 ? -3.907 -5.903 -13.815 1.00 97.56 188 PHE A CA 1
ATOM 1465 C C . PHE A 1 188 ? -4.974 -7.009 -13.826 1.00 97.56 188 PHE A C 1
ATOM 1467 O O . PHE A 1 188 ? -5.599 -7.302 -12.806 1.00 97.56 188 PHE A O 1
ATOM 1474 N N . ARG A 1 189 ? -5.146 -7.688 -14.970 1.00 98.00 189 ARG A N 1
ATOM 1475 C CA . ARG A 1 189 ? -6.075 -8.826 -15.083 1.00 98.00 189 ARG A CA 1
ATOM 1476 C C . ARG A 1 189 ? -5.669 -9.992 -14.188 1.00 98.00 189 ARG A C 1
ATOM 1478 O O . ARG A 1 189 ? -6.545 -10.650 -13.633 1.00 98.00 189 ARG A O 1
ATOM 1485 N N . LYS A 1 190 ? -4.366 -10.242 -14.046 1.00 98.00 190 LYS A N 1
ATOM 1486 C CA . LYS A 1 190 ? -3.839 -11.282 -13.161 1.00 98.00 190 LYS A CA 1
ATOM 1487 C C . LYS A 1 190 ? -4.143 -10.974 -11.693 1.00 98.00 190 LYS A C 1
ATOM 1489 O O . LYS A 1 190 ? -4.727 -11.820 -11.030 1.00 98.00 190 LYS A O 1
ATOM 1494 N N . LEU A 1 191 ? -3.853 -9.759 -11.224 1.00 97.62 191 LEU A N 1
ATOM 1495 C CA . LEU A 1 191 ? -4.146 -9.324 -9.853 1.00 97.62 191 LEU A CA 1
ATOM 1496 C C . LEU A 1 191 ? -5.642 -9.404 -9.540 1.00 97.62 191 LEU A C 1
ATOM 1498 O O . LEU A 1 191 ? -6.038 -9.893 -8.485 1.00 97.62 191 LEU A O 1
ATOM 1502 N N . ARG A 1 192 ? -6.493 -9.004 -10.488 1.00 97.50 192 ARG A N 1
ATOM 1503 C CA . ARG A 1 192 ? -7.943 -9.185 -10.360 1.00 97.50 192 ARG A CA 1
ATOM 1504 C C . ARG A 1 192 ? -8.328 -10.667 -10.245 1.00 97.50 192 ARG A C 1
ATOM 1506 O O . ARG A 1 192 ? -9.201 -11.009 -9.453 1.00 97.50 192 ARG A O 1
ATOM 1513 N N . GLY A 1 193 ? -7.675 -11.552 -11.001 1.00 96.31 193 GLY A N 1
ATOM 1514 C CA . GLY A 1 193 ? -7.847 -13.006 -10.890 1.00 96.31 193 GLY A CA 1
ATOM 1515 C C . GLY A 1 193 ? -7.389 -13.588 -9.546 1.00 96.31 193 GLY A C 1
ATOM 1516 O O . GLY A 1 193 ? -7.946 -14.584 -9.096 1.00 96.31 193 GLY A O 1
ATOM 1517 N N . GLU A 1 194 ? -6.427 -12.944 -8.884 1.00 97.06 194 GLU A N 1
ATOM 1518 C CA . GLU A 1 194 ? -5.944 -13.282 -7.536 1.00 97.06 194 GLU A CA 1
ATOM 1519 C C . GLU A 1 194 ? -6.840 -12.714 -6.413 1.00 97.06 194 GLU A C 1
ATOM 1521 O O . GLU A 1 194 ? -6.592 -12.967 -5.237 1.00 97.06 194 GLU A O 1
ATOM 1526 N N . GLY A 1 195 ? -7.911 -11.988 -6.760 1.00 96.94 195 GLY A N 1
ATOM 1527 C CA . GLY A 1 195 ? -8.892 -11.455 -5.810 1.00 96.94 195 GLY A CA 1
ATOM 1528 C C . GLY A 1 195 ? -8.660 -10.003 -5.387 1.00 96.94 195 GLY A C 1
ATOM 1529 O O . GLY A 1 195 ? -9.340 -9.523 -4.480 1.00 96.94 195 GLY A O 1
ATOM 1530 N N . HIS A 1 196 ? -7.739 -9.281 -6.032 1.00 95.88 196 HIS A N 1
ATOM 1531 C CA . HIS A 1 196 ? -7.596 -7.842 -5.809 1.00 95.88 196 HIS A CA 1
ATOM 1532 C C . HIS A 1 196 ? -8.813 -7.060 -6.350 1.00 95.88 196 HIS A C 1
ATOM 1534 O O . HIS A 1 196 ? -9.401 -7.460 -7.361 1.00 95.88 196 HIS A O 1
ATOM 1540 N N . PRO A 1 197 ? -9.202 -5.940 -5.704 1.00 94.31 197 PRO A N 1
ATOM 1541 C CA . PRO A 1 197 ? -10.332 -5.123 -6.145 1.00 94.31 197 PRO A CA 1
ATOM 1542 C C . PRO A 1 197 ? -10.082 -4.498 -7.525 1.00 94.31 197 PRO A C 1
ATOM 1544 O O . PRO A 1 197 ? -8.949 -4.174 -7.873 1.00 94.31 197 PRO A O 1
ATOM 1547 N N . ASP A 1 198 ? -11.141 -4.294 -8.307 1.00 96.19 198 ASP A N 1
ATOM 1548 C CA . ASP A 1 198 ? -11.072 -3.638 -9.622 1.00 96.19 198 ASP A CA 1
ATOM 1549 C C . ASP A 1 198 ? -11.062 -2.106 -9.450 1.00 96.19 198 ASP A C 1
ATOM 1551 O O . ASP A 1 198 ? -12.061 -1.428 -9.685 1.00 96.19 198 ASP A O 1
ATOM 1555 N N . ASP A 1 199 ? -9.960 -1.573 -8.911 1.00 95.56 199 ASP A N 1
ATOM 1556 C CA . ASP A 1 199 ? -9.804 -0.154 -8.582 1.00 95.56 199 ASP A CA 1
ATOM 1557 C C . ASP A 1 199 ? -8.406 0.415 -8.912 1.00 95.56 199 ASP A C 1
ATOM 1559 O O . ASP A 1 199 ? -7.482 -0.283 -9.343 1.00 95.56 199 ASP A O 1
ATOM 1563 N N . ILE A 1 200 ? -8.252 1.722 -8.670 1.00 95.50 200 ILE A N 1
ATOM 1564 C CA . ILE A 1 200 ? -7.026 2.506 -8.903 1.00 95.50 200 ILE A CA 1
ATOM 1565 C C . ILE A 1 200 ? -5.825 1.932 -8.128 1.00 95.50 200 ILE A C 1
ATOM 1567 O O . ILE A 1 200 ? -4.687 2.034 -8.585 1.00 95.50 200 ILE A O 1
ATOM 1571 N N . ARG A 1 201 ? -6.035 1.294 -6.969 1.00 95.69 201 ARG A N 1
ATOM 1572 C CA . ARG A 1 201 ? -4.935 0.721 -6.171 1.00 95.69 201 ARG A CA 1
ATOM 1573 C C . ARG A 1 201 ? -4.338 -0.485 -6.883 1.00 95.69 201 ARG A C 1
ATOM 1575 O O . ARG A 1 201 ? -3.116 -0.621 -6.936 1.00 95.69 201 ARG A O 1
ATOM 1582 N N . THR A 1 202 ? -5.186 -1.321 -7.472 1.00 97.06 202 THR A N 1
ATOM 1583 C CA . THR A 1 202 ? -4.749 -2.466 -8.277 1.00 97.06 202 THR A CA 1
ATOM 1584 C C . THR A 1 202 ? -4.082 -2.014 -9.575 1.00 97.06 202 THR A C 1
ATOM 1586 O O . THR A 1 202 ? -3.086 -2.609 -9.986 1.00 97.06 202 THR A O 1
ATOM 1589 N N . GLU A 1 203 ? -4.550 -0.919 -10.182 1.00 97.12 203 GLU A N 1
ATOM 1590 C CA . GLU A 1 203 ? -3.901 -0.318 -11.356 1.00 97.12 203 GLU A CA 1
ATOM 1591 C C . GLU A 1 203 ? -2.486 0.174 -11.019 1.00 97.12 203 GLU A C 1
ATOM 1593 O O . GLU A 1 203 ? -1.531 -0.188 -11.708 1.00 97.12 203 GLU A O 1
ATOM 1598 N N . VAL A 1 204 ? -2.307 0.904 -9.910 1.00 97.44 204 VAL A N 1
ATOM 1599 C CA . VAL A 1 204 ? -0.972 1.298 -9.419 1.00 97.44 204 VAL A CA 1
ATOM 1600 C C . VAL A 1 204 ? -0.087 0.085 -9.182 1.00 97.44 204 VAL A C 1
ATOM 1602 O O . VAL A 1 204 ? 1.087 0.101 -9.553 1.00 97.44 204 VAL A O 1
ATOM 1605 N N . LEU A 1 205 ? -0.621 -0.972 -8.565 1.00 97.44 205 LEU A N 1
ATOM 1606 C CA . LEU A 1 205 ? 0.156 -2.174 -8.283 1.00 97.44 205 LEU A CA 1
ATOM 1607 C C . LEU A 1 205 ? 0.635 -2.837 -9.582 1.00 97.44 205 LEU A C 1
ATOM 1609 O O . LEU A 1 205 ? 1.813 -3.171 -9.684 1.00 97.44 205 LEU A O 1
ATOM 1613 N N . ALA A 1 206 ? -0.231 -2.936 -10.594 1.00 98.06 206 ALA A N 1
ATOM 1614 C CA . ALA A 1 206 ? 0.123 -3.440 -11.920 1.00 98.06 206 ALA A CA 1
ATOM 1615 C C . ALA A 1 206 ? 1.171 -2.561 -12.630 1.00 98.06 206 ALA A C 1
ATOM 1617 O O . ALA A 1 206 ? 2.091 -3.062 -13.278 1.00 98.06 206 ALA A O 1
ATOM 1618 N N . ILE A 1 207 ? 1.081 -1.236 -12.492 1.00 97.38 207 ILE A N 1
ATOM 1619 C CA . ILE A 1 207 ? 2.095 -0.323 -13.035 1.00 97.38 207 ILE A CA 1
ATOM 1620 C C . ILE A 1 207 ? 3.437 -0.534 -12.316 1.00 97.38 207 ILE A C 1
ATOM 1622 O O . ILE A 1 207 ? 4.477 -0.649 -12.970 1.00 97.38 207 ILE A O 1
ATOM 1626 N N . ARG A 1 208 ? 3.430 -0.647 -10.982 1.00 97.38 208 ARG A N 1
ATOM 1627 C CA . ARG A 1 208 ? 4.628 -0.890 -10.164 1.00 97.38 208 ARG A CA 1
ATOM 1628 C C . ARG A 1 208 ? 5.290 -2.231 -10.466 1.00 97.38 208 ARG A C 1
ATOM 1630 O O . ARG A 1 208 ? 6.518 -2.289 -10.455 1.00 97.38 208 ARG A O 1
ATOM 1637 N N . THR A 1 209 ? 4.532 -3.296 -10.727 1.00 97.69 209 THR A N 1
ATOM 1638 C CA . THR A 1 209 ? 5.111 -4.612 -11.052 1.00 97.69 209 THR A CA 1
ATOM 1639 C C . THR A 1 209 ? 5.844 -4.583 -12.390 1.00 97.69 209 THR A C 1
ATOM 1641 O O . THR A 1 209 ? 6.943 -5.126 -12.495 1.00 97.69 209 THR A O 1
ATOM 1644 N N . VAL A 1 210 ? 5.292 -3.893 -13.392 1.00 97.69 210 VAL A N 1
ATOM 1645 C CA . VAL A 1 210 ? 5.868 -3.852 -14.744 1.00 97.69 210 VAL A CA 1
ATOM 1646 C C . VAL A 1 210 ? 6.969 -2.798 -14.891 1.00 97.69 210 VAL A C 1
ATOM 1648 O O . VAL A 1 210 ? 8.027 -3.073 -15.462 1.00 97.69 210 VAL A O 1
ATOM 1651 N N . LEU A 1 211 ? 6.743 -1.576 -14.403 1.00 96.31 211 LEU A N 1
ATOM 1652 C CA . LEU A 1 211 ? 7.680 -0.456 -14.567 1.00 96.31 211 LEU A CA 1
ATOM 1653 C C . LEU A 1 211 ? 8.666 -0.322 -13.396 1.00 96.31 211 LEU A C 1
ATOM 1655 O O . LEU A 1 211 ? 9.725 0.298 -13.546 1.00 96.31 211 LEU A O 1
ATOM 1659 N N . GLY A 1 212 ? 8.363 -0.949 -12.260 1.00 96.50 212 GLY A N 1
ATOM 1660 C CA . GLY A 1 212 ? 9.066 -0.778 -10.992 1.00 96.50 212 GLY A CA 1
ATOM 1661 C C . GLY A 1 212 ? 8.509 0.390 -10.164 1.00 96.50 212 GLY A C 1
ATOM 1662 O O . GLY A 1 212 ? 7.702 1.171 -10.669 1.00 96.50 212 GLY A O 1
ATOM 1663 N N . PRO A 1 213 ? 8.959 0.550 -8.902 1.00 96.75 213 PRO A N 1
ATOM 1664 C CA . PRO A 1 213 ? 8.586 1.676 -8.041 1.00 96.75 213 PRO A CA 1
ATOM 1665 C C . PRO A 1 213 ? 8.842 3.036 -8.699 1.00 96.75 213 PRO A C 1
ATOM 1667 O O . PRO A 1 213 ? 9.841 3.184 -9.412 1.00 96.75 213 PRO A O 1
ATOM 1670 N N . LEU A 1 214 ? 7.991 4.027 -8.409 1.00 95.75 214 LEU A N 1
ATOM 1671 C CA . LEU A 1 214 ? 8.000 5.342 -9.057 1.00 95.75 214 LEU A CA 1
ATOM 1672 C C . LEU A 1 214 ? 9.392 5.989 -9.053 1.00 95.75 214 LEU A C 1
ATOM 1674 O O . LEU A 1 214 ? 9.868 6.416 -10.101 1.00 95.75 214 LEU A O 1
ATOM 1678 N N . ASP A 1 215 ? 10.108 5.957 -7.926 1.00 94.81 215 ASP A N 1
ATOM 1679 C CA . ASP A 1 215 ? 11.463 6.518 -7.816 1.00 94.81 215 ASP A CA 1
ATOM 1680 C C . ASP A 1 215 ? 12.470 5.859 -8.763 1.00 94.81 215 ASP A C 1
ATOM 1682 O O . ASP A 1 215 ? 13.350 6.516 -9.325 1.00 94.81 215 ASP A O 1
ATOM 1686 N N . ARG A 1 216 ? 12.366 4.537 -8.946 1.00 94.69 216 ARG A N 1
ATOM 1687 C CA . ARG A 1 216 ? 13.240 3.801 -9.869 1.00 94.69 216 ARG A CA 1
ATOM 1688 C C . ARG A 1 216 ? 12.879 4.115 -11.312 1.00 94.69 216 ARG A C 1
ATOM 1690 O O . ARG A 1 216 ? 13.783 4.225 -12.141 1.00 94.69 216 ARG A O 1
ATOM 1697 N N . PHE A 1 217 ? 11.588 4.256 -11.604 1.00 94.75 217 PHE A N 1
ATOM 1698 C CA . PHE A 1 217 ? 11.115 4.632 -12.928 1.00 94.75 217 PHE A CA 1
ATOM 1699 C C . PHE A 1 217 ? 11.572 6.050 -13.288 1.00 94.75 217 PHE A C 1
ATOM 1701 O O . PHE A 1 217 ? 12.237 6.216 -14.308 1.00 94.75 217 PHE A O 1
ATOM 1708 N N . LYS A 1 218 ? 11.364 7.020 -12.389 1.00 94.75 218 LYS A N 1
ATOM 1709 C CA . LYS A 1 218 ? 11.815 8.411 -12.514 1.00 94.75 218 LYS A CA 1
ATOM 1710 C C . LYS A 1 218 ? 13.316 8.515 -12.786 1.00 94.75 218 LYS A C 1
ATOM 1712 O O . LYS A 1 218 ? 13.726 9.134 -13.764 1.00 94.75 218 LYS A O 1
ATOM 1717 N N . LYS A 1 219 ? 14.147 7.830 -11.992 1.00 92.88 219 LYS A N 1
ATOM 1718 C CA . LYS A 1 219 ? 15.606 7.795 -12.211 1.00 92.88 219 LYS A CA 1
ATOM 1719 C C . LYS A 1 219 ? 15.971 7.223 -13.580 1.00 92.88 219 LYS A C 1
ATOM 1721 O O . LYS A 1 219 ? 16.868 7.731 -14.246 1.00 92.88 219 LYS A O 1
ATOM 1726 N N . ARG A 1 220 ? 15.281 6.168 -14.026 1.00 92.19 220 ARG A N 1
ATOM 1727 C CA . ARG A 1 220 ? 15.525 5.555 -15.340 1.00 92.19 220 ARG A CA 1
ATOM 1728 C C . ARG A 1 220 ? 15.144 6.497 -16.482 1.00 92.19 220 ARG A C 1
ATOM 1730 O O . ARG A 1 220 ? 15.897 6.598 -17.448 1.00 92.19 220 ARG A O 1
ATOM 1737 N N . THR A 1 221 ? 14.010 7.187 -16.372 1.00 88.69 221 THR A N 1
ATOM 1738 C CA . THR A 1 221 ? 13.563 8.164 -17.374 1.00 88.69 221 THR A CA 1
ATOM 1739 C C . THR A 1 221 ? 14.472 9.391 -17.413 1.00 88.69 221 THR A C 1
ATOM 1741 O O . THR A 1 221 ? 14.814 9.855 -18.498 1.00 88.69 221 THR A O 1
ATOM 1744 N N . GLU A 1 222 ? 14.935 9.874 -16.258 1.00 88.88 222 GLU A N 1
ATOM 1745 C CA . GLU A 1 222 ? 15.886 10.989 -16.163 1.00 88.88 222 GLU A CA 1
ATOM 1746 C C . GLU A 1 222 ? 17.237 10.643 -16.792 1.00 88.88 222 GLU A C 1
ATOM 1748 O O . GLU A 1 222 ? 17.764 11.442 -17.561 1.00 88.88 222 GLU A O 1
ATOM 1753 N N . LEU A 1 223 ? 17.773 9.442 -16.544 1.00 87.19 223 LEU A N 1
ATOM 1754 C CA . LEU A 1 223 ? 19.006 8.974 -17.189 1.00 87.19 223 LEU A CA 1
ATOM 1755 C C . LEU A 1 223 ? 18.847 8.895 -18.715 1.00 87.19 223 LEU A C 1
ATOM 1757 O O . LEU A 1 223 ? 19.674 9.429 -19.452 1.00 87.19 223 LEU A O 1
ATOM 1761 N N . ALA A 1 224 ? 17.742 8.317 -19.194 1.00 82.81 224 ALA A N 1
ATOM 1762 C CA . ALA A 1 224 ? 17.458 8.220 -20.626 1.00 82.81 224 ALA A CA 1
ATOM 1763 C C . ALA A 1 224 ? 17.274 9.597 -21.301 1.00 82.81 224 ALA A C 1
ATOM 1765 O O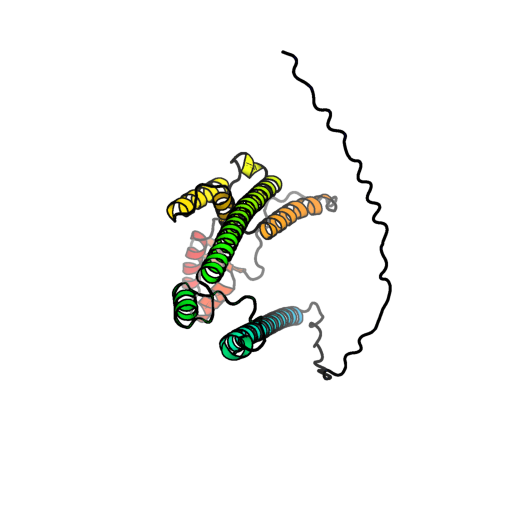 . ALA A 1 224 ? 17.626 9.770 -22.471 1.00 82.81 224 ALA A O 1
ATOM 1766 N N . GLY A 1 225 ? 16.729 10.584 -20.583 1.00 76.50 225 GLY A N 1
ATOM 1767 C CA . GLY A 1 225 ? 16.615 11.968 -21.049 1.00 76.50 225 GLY A CA 1
ATOM 1768 C C . GLY A 1 225 ? 17.929 12.755 -20.958 1.00 76.50 225 GLY A C 1
ATOM 1769 O O . GLY A 1 225 ? 18.222 13.574 -21.831 1.00 76.50 225 GLY A O 1
ATOM 1770 N N . GLY A 1 226 ? 18.738 12.489 -19.930 1.00 67.81 226 GLY A N 1
ATOM 1771 C CA . GLY A 1 226 ? 20.029 13.128 -19.675 1.00 67.81 226 GLY A CA 1
ATOM 1772 C C . GLY A 1 226 ? 21.089 12.769 -20.715 1.00 67.81 226 GLY A C 1
ATOM 1773 O O . GLY A 1 226 ? 21.804 13.659 -21.185 1.00 67.81 226 GLY A O 1
ATOM 1774 N N . ASP A 1 227 ? 21.124 11.513 -21.164 1.00 58.66 227 ASP A N 1
ATOM 1775 C CA . ASP A 1 227 ? 22.031 11.071 -22.231 1.00 58.66 227 ASP A CA 1
ATOM 1776 C C . ASP A 1 227 ? 21.757 11.790 -23.563 1.00 58.66 227 ASP A C 1
ATOM 1778 O O . ASP A 1 227 ? 22.687 12.119 -24.301 1.00 58.66 227 ASP A O 1
ATOM 1782 N N . ARG A 1 228 ? 20.497 12.156 -23.842 1.00 56.28 228 ARG A N 1
ATOM 1783 C CA . ARG A 1 228 ? 20.142 12.939 -25.041 1.00 56.28 228 ARG A CA 1
ATOM 1784 C C . ARG A 1 228 ? 20.599 14.397 -24.961 1.00 56.28 228 ARG A C 1
ATOM 1786 O O . ARG A 1 228 ? 20.924 14.979 -25.989 1.00 56.28 228 ARG A O 1
ATOM 1793 N N . ARG A 1 229 ? 20.653 14.993 -23.763 1.00 54.97 229 ARG A N 1
ATOM 1794 C CA . ARG A 1 229 ? 21.115 16.384 -23.578 1.00 54.97 229 ARG A CA 1
ATOM 1795 C C . ARG A 1 229 ? 22.640 16.495 -23.529 1.00 54.97 229 ARG A C 1
ATOM 1797 O O . ARG A 1 229 ? 23.185 17.465 -24.044 1.00 54.97 229 ARG A O 1
ATOM 1804 N N . ARG A 1 230 ? 23.348 15.497 -22.984 1.00 49.94 230 ARG A N 1
ATOM 1805 C CA . ARG A 1 230 ? 24.826 15.465 -22.998 1.00 49.94 230 ARG A CA 1
ATOM 1806 C C . ARG A 1 230 ? 25.421 15.159 -24.372 1.00 49.94 230 ARG A C 1
ATOM 1808 O O . ARG A 1 230 ? 26.507 15.647 -24.664 1.00 49.94 230 ARG A O 1
ATOM 1815 N N . ALA A 1 231 ? 24.708 14.430 -25.229 1.00 52.31 231 ALA A N 1
ATOM 1816 C CA . ALA A 1 231 ? 25.133 14.200 -26.610 1.00 52.31 231 ALA A CA 1
ATOM 1817 C C . ALA A 1 231 ? 25.022 15.451 -27.511 1.00 52.31 231 ALA A C 1
ATOM 1819 O O . ALA A 1 231 ? 25.609 15.471 -28.588 1.00 52.31 231 ALA A O 1
ATOM 1820 N N . GLY A 1 232 ? 24.296 16.494 -27.087 1.00 51.84 232 GLY A N 1
ATOM 1821 C CA . GLY A 1 232 ? 24.001 17.665 -27.920 1.00 51.84 232 GLY A CA 1
ATOM 1822 C C . GLY A 1 232 ? 24.931 18.873 -27.768 1.00 51.84 232 GLY A C 1
ATOM 1823 O O . GLY A 1 232 ? 24.823 19.789 -28.574 1.00 51.84 232 GLY A O 1
ATOM 1824 N N . ALA A 1 233 ? 25.823 18.916 -26.768 1.00 52.62 233 ALA A N 1
ATOM 1825 C CA . ALA A 1 233 ? 26.526 20.163 -26.426 1.00 52.62 233 ALA A CA 1
ATOM 1826 C C . ALA A 1 233 ? 28.033 20.212 -26.748 1.00 52.62 233 ALA A C 1
ATOM 1828 O O . ALA A 1 233 ? 28.565 21.310 -26.795 1.00 52.62 233 ALA A O 1
ATOM 1829 N N . ASN A 1 234 ? 28.728 19.090 -27.005 1.00 50.09 234 ASN A N 1
ATOM 1830 C CA . ASN A 1 234 ? 30.203 19.094 -27.149 1.00 50.09 234 ASN A CA 1
ATOM 1831 C C . ASN A 1 234 ? 30.774 18.280 -28.335 1.00 50.09 234 ASN A C 1
ATOM 1833 O O . ASN A 1 234 ? 31.966 17.974 -28.345 1.00 50.09 234 ASN A O 1
ATOM 1837 N N . HIS A 1 235 ? 29.978 17.917 -29.346 1.00 46.06 235 HIS A N 1
ATOM 1838 C CA . HIS A 1 235 ? 30.488 17.201 -30.531 1.00 46.06 235 HIS A CA 1
ATOM 1839 C C . HIS A 1 235 ? 30.078 17.852 -31.860 1.00 46.06 235 HIS A C 1
ATOM 1841 O O . HIS A 1 235 ? 29.504 17.231 -32.747 1.00 46.06 235 HIS A O 1
ATOM 1847 N N . ALA A 1 236 ? 30.450 19.119 -32.005 1.00 46.47 236 ALA A N 1
ATOM 1848 C CA . ALA A 1 236 ? 30.984 19.666 -33.251 1.00 46.47 236 ALA A CA 1
ATOM 1849 C C . ALA A 1 236 ? 32.428 20.067 -32.883 1.00 46.47 236 ALA A C 1
ATOM 1851 O O . ALA A 1 236 ? 32.612 20.715 -31.865 1.00 46.47 236 ALA A O 1
ATOM 1852 N N . GLU A 1 237 ? 33.521 19.639 -33.504 1.00 47.88 237 GLU A N 1
ATOM 1853 C CA . GLU A 1 237 ? 33.799 19.290 -34.888 1.00 47.88 237 GLU A CA 1
ATOM 1854 C C . GLU A 1 237 ? 34.914 18.226 -34.921 1.00 47.88 237 GLU A C 1
ATOM 1856 O O . GLU A 1 237 ? 35.941 18.357 -34.260 1.00 47.88 237 GLU A O 1
ATOM 1861 N N . SER A 1 238 ? 34.762 17.194 -35.744 1.00 39.97 238 SER A N 1
ATOM 1862 C CA . SER A 1 238 ? 35.905 16.603 -36.444 1.00 39.97 238 SER A CA 1
ATOM 1863 C C . SER A 1 238 ? 35.361 15.940 -37.699 1.00 39.97 238 SER A C 1
ATOM 1865 O O . SER A 1 238 ? 34.896 14.800 -37.696 1.00 39.97 238 SER A O 1
ATOM 1867 N N . GLY A 1 239 ? 35.306 16.732 -38.768 1.00 43.72 239 GLY A N 1
ATOM 1868 C CA . GLY A 1 239 ? 35.045 16.225 -40.103 1.00 43.72 239 GLY A CA 1
ATOM 1869 C C . GLY A 1 239 ? 36.146 15.246 -40.490 1.00 43.72 239 GLY A C 1
ATOM 1870 O O . GLY A 1 239 ? 37.328 15.557 -40.374 1.00 43.72 239 GLY A O 1
ATOM 1871 N N . GLY A 1 240 ? 35.766 14.058 -40.951 1.00 42.41 240 GLY A N 1
ATOM 1872 C CA . GLY A 1 240 ? 36.768 13.092 -41.370 1.00 42.41 240 GLY A CA 1
ATOM 1873 C C . GLY A 1 240 ? 36.233 11.708 -41.672 1.00 42.41 240 GLY A C 1
ATOM 1874 O O . GLY A 1 240 ? 36.483 10.773 -40.930 1.00 42.41 240 GLY A O 1
ATOM 1875 N N . ASN A 1 241 ? 35.624 11.593 -42.848 1.00 37.19 241 ASN A N 1
ATOM 1876 C CA . ASN A 1 241 ? 35.648 10.396 -43.684 1.00 37.19 241 ASN A CA 1
ATOM 1877 C C . ASN A 1 241 ? 34.675 9.242 -43.355 1.00 37.19 241 ASN A C 1
ATOM 1879 O O . ASN A 1 241 ? 34.853 8.444 -42.442 1.00 37.19 241 ASN A O 1
ATOM 1883 N N . ARG A 1 242 ? 33.668 9.156 -44.234 1.00 48.34 242 ARG A N 1
ATOM 1884 C CA . ARG A 1 242 ? 32.955 7.963 -44.719 1.00 48.34 242 ARG A CA 1
ATOM 1885 C C . ARG A 1 242 ? 33.572 6.627 -44.277 1.00 48.34 242 ARG A C 1
ATOM 1887 O O . ARG A 1 242 ? 34.654 6.261 -44.727 1.00 48.34 242 ARG A O 1
ATOM 1894 N N . GLY A 1 243 ? 32.814 5.871 -43.490 1.00 38.44 243 GLY A N 1
ATOM 1895 C CA . GLY A 1 243 ? 33.126 4.497 -43.122 1.00 38.44 243 GLY A CA 1
ATOM 1896 C C . GLY A 1 243 ? 31.911 3.829 -42.499 1.00 38.44 243 GLY A C 1
ATOM 1897 O O . GLY A 1 243 ? 31.692 3.918 -41.297 1.00 38.44 243 GLY A O 1
ATOM 1898 N N . ASP A 1 244 ? 31.112 3.215 -43.362 1.00 48.91 244 ASP A N 1
ATOM 1899 C CA . ASP A 1 244 ? 30.136 2.179 -43.045 1.00 48.91 244 ASP A CA 1
ATOM 1900 C C . ASP A 1 244 ? 30.719 1.156 -42.045 1.00 48.91 244 ASP A C 1
ATOM 1902 O O . ASP A 1 244 ? 31.869 0.735 -42.181 1.00 48.91 244 ASP A O 1
ATOM 1906 N N . GLY A 1 245 ? 29.947 0.784 -41.021 1.00 40.88 245 GLY A N 1
ATOM 1907 C CA . GLY A 1 245 ? 30.361 -0.198 -40.016 1.00 40.88 245 GLY A CA 1
ATOM 1908 C C . GLY A 1 245 ? 30.118 0.250 -38.580 1.00 40.88 245 GLY A C 1
ATOM 1909 O O . GLY A 1 245 ? 30.998 0.798 -37.914 1.00 40.88 245 GLY A O 1
ATOM 1910 N N . GLY A 1 246 ? 28.927 -0.058 -38.063 1.00 40.50 246 GLY A N 1
ATOM 1911 C CA . GLY A 1 246 ? 28.653 -0.008 -36.631 1.00 40.50 246 GLY A CA 1
ATOM 1912 C C . GLY A 1 246 ? 29.746 -0.745 -35.857 1.00 40.50 246 GLY A C 1
ATOM 1913 O O . GLY A 1 246 ? 30.004 -1.928 -36.095 1.00 40.50 246 GLY A O 1
ATOM 1914 N N . ARG A 1 247 ? 30.403 -0.034 -34.935 1.00 42.84 247 ARG A N 1
ATOM 1915 C CA . ARG A 1 247 ? 31.372 -0.612 -34.004 1.00 42.84 247 ARG A CA 1
ATOM 1916 C C . ARG A 1 247 ? 30.647 -1.628 -33.128 1.00 42.84 247 ARG A C 1
ATOM 1918 O O . ARG A 1 247 ? 30.105 -1.294 -32.080 1.00 42.84 247 ARG A O 1
ATOM 1925 N N . ARG A 1 248 ? 30.652 -2.890 -33.557 1.00 47.22 248 ARG A N 1
ATOM 1926 C CA . ARG A 1 248 ? 30.491 -4.020 -32.646 1.00 47.22 248 ARG A CA 1
ATOM 1927 C C . ARG A 1 248 ? 31.567 -3.839 -31.586 1.00 47.22 248 ARG A C 1
ATOM 1929 O O . ARG A 1 248 ? 32.736 -3.702 -31.936 1.00 47.22 248 ARG A O 1
ATOM 1936 N N . HIS A 1 249 ? 31.171 -3.787 -30.319 1.00 44.34 249 HIS A N 1
ATOM 1937 C CA . HIS A 1 249 ? 32.092 -3.900 -29.197 1.00 44.34 249 HIS A CA 1
ATOM 1938 C C . HIS A 1 249 ? 32.832 -5.238 -29.334 1.00 44.34 249 HIS A C 1
ATOM 1940 O O . HIS A 1 249 ? 32.379 -6.269 -28.846 1.00 44.34 249 HIS A O 1
ATOM 1946 N N . SER A 1 250 ? 33.938 -5.243 -30.077 1.00 48.34 250 SER A N 1
ATOM 1947 C CA . SER A 1 250 ? 34.884 -6.342 -30.102 1.00 48.34 250 SER A CA 1
ATOM 1948 C C . SER A 1 250 ? 35.546 -6.332 -28.737 1.00 48.34 250 SER A C 1
ATOM 1950 O O . SER A 1 250 ? 36.408 -5.497 -28.463 1.00 48.34 250 SER A O 1
ATOM 1952 N N . ASP A 1 251 ? 35.059 -7.205 -27.863 1.00 54.62 251 ASP A N 1
ATOM 1953 C CA . ASP A 1 251 ? 35.706 -7.529 -26.603 1.00 54.62 251 ASP A CA 1
ATOM 1954 C C . ASP A 1 251 ? 37.185 -7.831 -26.933 1.00 54.62 251 ASP A C 1
ATOM 1956 O O . ASP A 1 251 ? 37.435 -8.746 -27.726 1.00 54.62 251 ASP A O 1
ATOM 1960 N N . PRO A 1 252 ? 38.171 -7.056 -26.438 1.00 58.38 252 PRO A N 1
ATOM 1961 C CA . PRO A 1 252 ? 39.576 -7.166 -26.862 1.00 58.38 252 PRO A CA 1
ATOM 1962 C C . PRO A 1 252 ? 40.201 -8.536 -26.556 1.00 58.38 252 PRO A C 1
ATOM 1964 O O . PRO A 1 252 ? 41.287 -8.848 -27.034 1.00 58.38 252 PRO A O 1
ATOM 1967 N N . ASN A 1 253 ? 39.484 -9.365 -25.798 1.00 68.31 253 ASN A N 1
ATOM 1968 C CA . ASN A 1 253 ? 39.858 -10.718 -25.418 1.00 68.31 253 ASN A CA 1
ATOM 1969 C C . ASN A 1 253 ? 39.119 -11.805 -26.225 1.00 68.31 253 ASN A C 1
ATOM 1971 O O . ASN A 1 253 ? 39.285 -12.994 -25.971 1.00 68.31 253 ASN A O 1
ATOM 1975 N N . ALA A 1 254 ? 38.265 -11.462 -27.190 1.00 72.06 254 ALA A N 1
ATOM 1976 C CA . ALA A 1 254 ? 37.586 -12.479 -27.986 1.00 72.06 254 ALA A CA 1
ATOM 1977 C C . ALA A 1 254 ? 38.545 -13.130 -29.001 1.00 72.06 254 ALA A C 1
ATOM 1979 O O . ALA A 1 254 ? 39.233 -12.452 -29.763 1.00 72.06 254 ALA A O 1
ATOM 1980 N N . MET A 1 255 ? 38.570 -14.464 -29.041 1.00 78.56 255 MET A N 1
ATOM 1981 C CA . MET A 1 255 ? 39.386 -15.222 -29.988 1.00 78.56 255 MET A CA 1
ATOM 1982 C C . MET A 1 255 ? 38.555 -15.554 -31.226 1.00 78.56 255 MET A C 1
ATOM 1984 O O . MET A 1 255 ? 37.418 -16.015 -31.119 1.00 78.56 255 MET A O 1
ATOM 1988 N N . THR A 1 256 ? 39.121 -15.333 -32.413 1.00 83.00 256 THR A N 1
ATOM 1989 C CA . THR A 1 256 ? 38.446 -15.668 -33.673 1.00 83.00 256 THR A CA 1
ATOM 1990 C C . THR A 1 256 ? 38.860 -17.067 -34.121 1.00 83.00 256 THR A C 1
ATOM 1992 O O . THR A 1 256 ? 40.047 -17.330 -34.311 1.00 83.00 256 THR A O 1
ATOM 1995 N N . ILE A 1 257 ? 37.890 -17.962 -34.290 1.00 81.75 257 ILE A N 1
ATOM 1996 C CA . ILE A 1 257 ? 38.093 -19.345 -34.729 1.00 81.75 257 ILE A CA 1
ATOM 1997 C C . ILE A 1 257 ? 37.549 -19.482 -36.156 1.00 81.75 257 ILE A C 1
ATOM 1999 O O . ILE A 1 257 ? 36.401 -19.128 -36.421 1.00 81.75 257 ILE A O 1
ATOM 2003 N N . LYS A 1 258 ? 38.381 -19.967 -37.086 1.00 82.88 258 LYS A N 1
ATOM 2004 C CA . LYS A 1 258 ? 37.970 -20.311 -38.457 1.00 82.88 258 LYS A CA 1
ATOM 2005 C C . LYS A 1 258 ? 37.452 -21.741 -38.470 1.00 82.88 258 LYS A C 1
ATOM 2007 O O . LYS A 1 258 ? 38.184 -22.635 -38.069 1.00 82.88 258 LYS A O 1
ATOM 2012 N N . HIS A 1 259 ? 36.227 -21.936 -38.930 1.00 81.31 259 HIS A N 1
ATOM 2013 C CA . HIS A 1 259 ? 35.620 -23.249 -39.085 1.00 81.31 259 HIS A CA 1
ATOM 2014 C C . HIS A 1 259 ? 35.893 -23.819 -40.486 1.00 81.31 259 HIS A C 1
ATOM 2016 O O . HIS A 1 259 ? 36.236 -23.082 -41.416 1.00 81.31 259 HIS A O 1
ATOM 2022 N N . ALA A 1 260 ? 35.745 -25.136 -40.646 1.00 78.62 260 ALA A N 1
ATOM 2023 C CA . ALA A 1 260 ? 36.032 -25.849 -41.894 1.00 78.62 260 ALA A CA 1
ATOM 2024 C C . ALA A 1 260 ? 35.150 -25.414 -43.085 1.00 78.62 260 ALA A C 1
ATOM 2026 O O . ALA A 1 260 ? 35.546 -25.582 -44.234 1.00 78.62 260 ALA A O 1
ATOM 2027 N N . ASP A 1 261 ? 33.986 -24.811 -42.823 1.00 79.12 261 ASP A N 1
ATOM 2028 C CA . ASP A 1 261 ? 33.092 -24.227 -43.837 1.00 79.12 261 ASP A CA 1
ATOM 2029 C C . ASP A 1 261 ? 33.532 -22.823 -44.307 1.00 79.12 261 ASP A C 1
ATOM 2031 O O . ASP A 1 261 ? 32.830 -22.174 -45.082 1.00 79.12 261 ASP A O 1
ATOM 2035 N N . GLY A 1 262 ? 34.684 -22.339 -43.833 1.00 79.38 262 GLY A N 1
ATOM 2036 C CA . GLY A 1 262 ? 35.249 -21.037 -44.179 1.00 79.38 262 GLY A CA 1
ATOM 2037 C C . GLY A 1 262 ? 34.698 -19.868 -43.360 1.00 79.38 262 GLY A C 1
ATOM 2038 O O . GLY A 1 262 ? 35.166 -18.741 -43.538 1.00 79.38 262 GLY A O 1
ATOM 2039 N N . LYS A 1 263 ? 33.748 -20.097 -42.443 1.00 80.31 263 LYS A N 1
ATOM 2040 C CA . LYS A 1 263 ? 33.199 -19.039 -41.583 1.00 80.31 263 LYS A CA 1
ATOM 2041 C C . LYS A 1 263 ? 34.104 -18.770 -40.382 1.00 80.31 263 LYS A C 1
ATOM 2043 O O . LYS A 1 263 ? 34.719 -19.672 -39.816 1.00 80.31 263 LYS A O 1
ATOM 2048 N N . THR A 1 264 ? 34.174 -17.506 -39.973 1.00 82.38 264 THR A N 1
ATOM 2049 C CA . THR A 1 264 ? 34.869 -17.070 -38.752 1.00 82.38 264 THR A CA 1
ATOM 2050 C C . THR A 1 264 ? 33.881 -16.803 -37.630 1.00 82.38 264 THR A C 1
ATOM 2052 O O . THR A 1 264 ? 32.964 -15.998 -37.789 1.00 82.38 264 THR A O 1
ATOM 2055 N N . TYR A 1 265 ? 34.122 -17.419 -36.477 1.00 82.88 265 TYR A N 1
ATOM 2056 C CA . TYR A 1 265 ? 33.352 -17.225 -35.255 1.00 82.88 265 TYR A CA 1
ATOM 2057 C C . TYR A 1 265 ? 34.179 -16.462 -34.225 1.00 82.88 265 TYR A C 1
ATOM 2059 O O . TYR A 1 265 ? 35.312 -16.839 -33.927 1.00 82.88 265 TYR A O 1
ATOM 2067 N N . THR A 1 266 ? 33.615 -15.394 -33.665 1.00 83.62 266 THR A N 1
ATOM 2068 C CA . THR A 1 266 ? 34.224 -14.653 -32.555 1.00 83.62 266 THR A CA 1
ATOM 2069 C C . THR A 1 266 ? 33.725 -15.247 -31.243 1.00 83.62 266 THR A C 1
ATOM 2071 O O . THR A 1 266 ? 32.557 -15.092 -30.894 1.00 83.62 266 THR A O 1
ATOM 2074 N N . VAL A 1 267 ? 34.603 -15.946 -30.524 1.00 83.56 267 VAL A N 1
ATOM 2075 C CA . VAL A 1 267 ? 34.270 -16.625 -29.269 1.00 83.56 267 VAL A CA 1
ATOM 2076 C C . VAL A 1 267 ? 34.866 -15.845 -28.090 1.00 83.56 267 VAL A C 1
ATOM 2078 O O . VAL A 1 267 ? 36.070 -15.573 -28.087 1.00 83.56 267 VAL A O 1
ATOM 2081 N N . PRO A 1 268 ? 34.076 -15.492 -27.058 1.00 84.56 268 PRO A N 1
ATOM 2082 C CA . PRO A 1 268 ? 34.608 -14.859 -25.851 1.00 84.56 268 PRO A CA 1
ATOM 2083 C C . PRO A 1 268 ? 35.663 -15.738 -25.157 1.00 84.56 268 PRO A C 1
ATOM 2085 O O . PRO A 1 268 ? 35.458 -16.947 -25.017 1.00 84.56 268 PRO A O 1
ATOM 2088 N N . GLN A 1 269 ? 36.754 -15.146 -24.649 1.00 84.12 269 GLN A N 1
ATOM 2089 C CA . GLN A 1 269 ? 37.897 -15.892 -24.085 1.00 84.12 269 GLN A CA 1
ATOM 2090 C C . GLN A 1 269 ? 37.514 -16.923 -23.020 1.00 84.12 269 GLN A C 1
ATOM 2092 O O . GLN A 1 269 ? 38.083 -18.012 -22.972 1.00 84.12 269 GLN A O 1
ATOM 2097 N N . LYS A 1 270 ? 36.505 -16.602 -22.200 1.00 87.38 270 LYS A N 1
ATOM 2098 C CA . LYS A 1 270 ? 36.000 -17.478 -21.135 1.00 87.38 270 LYS A CA 1
ATOM 2099 C C . LYS A 1 270 ? 35.599 -18.871 -21.640 1.00 87.38 270 LYS A C 1
ATOM 2101 O O . LYS A 1 270 ? 35.807 -19.853 -20.934 1.00 87.38 270 LYS A O 1
ATOM 2106 N N . TYR A 1 271 ? 35.060 -18.973 -22.857 1.00 88.50 271 TYR A N 1
ATOM 2107 C CA . TYR A 1 271 ? 34.673 -20.257 -23.450 1.00 88.50 271 TYR A CA 1
ATOM 2108 C C . TYR A 1 271 ? 35.888 -21.019 -23.979 1.00 88.50 271 TYR A C 1
ATOM 2110 O O . TYR A 1 271 ? 35.998 -22.220 -23.757 1.00 88.50 271 TYR A O 1
ATOM 2118 N N . VAL A 1 272 ? 36.848 -20.314 -24.580 1.00 88.06 272 VAL A N 1
ATOM 2119 C CA . VAL A 1 272 ? 38.111 -20.911 -25.039 1.00 88.06 272 VAL A CA 1
ATOM 2120 C C . VAL A 1 272 ? 38.895 -21.498 -23.863 1.00 88.06 272 VAL A C 1
ATOM 2122 O O . VAL A 1 272 ? 39.390 -22.621 -23.940 1.00 88.06 272 VAL A O 1
ATOM 2125 N N . GLU A 1 273 ? 38.986 -20.772 -22.749 1.00 88.50 273 GLU A N 1
ATOM 2126 C CA . GLU A 1 273 ? 39.636 -21.252 -21.525 1.00 88.50 273 GLU A CA 1
ATOM 2127 C C . GLU A 1 273 ? 38.889 -22.435 -20.901 1.00 88.50 273 GLU A C 1
ATOM 2129 O O . GLU A 1 273 ? 39.520 -23.399 -20.460 1.00 88.50 273 GLU A O 1
ATOM 2134 N N . HIS A 1 274 ? 37.553 -22.397 -20.905 1.00 91.31 274 HIS A N 1
ATOM 2135 C CA . HIS A 1 274 ? 36.724 -23.509 -20.448 1.00 91.31 274 HIS A CA 1
ATOM 2136 C C . HIS A 1 274 ? 36.976 -24.787 -21.266 1.00 91.31 274 HIS A C 1
ATOM 2138 O O . HIS A 1 274 ? 37.187 -25.853 -20.686 1.00 91.31 274 HIS A O 1
ATOM 2144 N N . TRP A 1 275 ? 37.019 -24.687 -22.597 1.00 94.19 275 TRP A N 1
ATOM 2145 C CA . TRP A 1 275 ? 37.279 -25.825 -23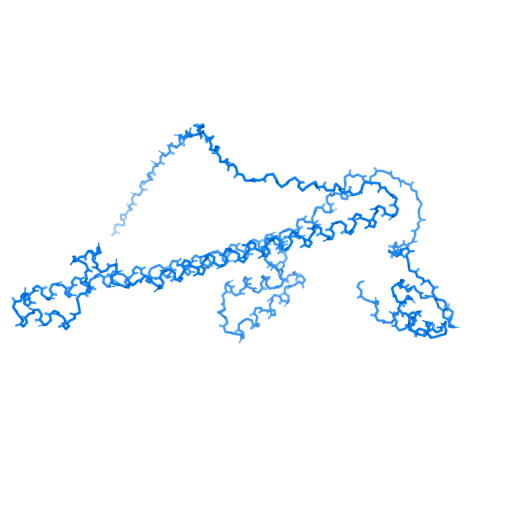.481 1.00 94.19 275 TRP A CA 1
ATOM 2146 C C . TRP A 1 275 ? 38.702 -26.363 -23.341 1.00 94.19 275 TRP A C 1
ATOM 2148 O O . TRP A 1 275 ? 38.884 -27.575 -23.226 1.00 94.19 275 TRP A O 1
ATOM 2158 N N . LYS A 1 276 ? 39.707 -25.482 -23.244 1.00 91.12 276 LYS A N 1
ATOM 2159 C CA . LYS A 1 276 ? 41.095 -25.885 -22.958 1.00 91.12 276 LYS A CA 1
ATOM 2160 C C . LYS A 1 276 ? 41.202 -26.644 -21.638 1.00 91.12 276 LYS A C 1
ATOM 2162 O O . LYS A 1 276 ? 41.858 -27.679 -21.585 1.00 91.12 276 LYS A O 1
ATOM 2167 N N . ARG A 1 277 ? 40.519 -26.179 -20.585 1.00 92.38 277 ARG A N 1
ATOM 2168 C CA . ARG A 1 277 ? 40.494 -26.859 -19.279 1.00 92.38 277 ARG A CA 1
ATOM 2169 C C . ARG A 1 277 ? 39.844 -28.242 -19.351 1.00 92.38 277 ARG A C 1
ATOM 2171 O O . ARG A 1 277 ? 40.230 -29.128 -18.600 1.00 92.38 277 ARG A O 1
ATOM 2178 N N . ARG A 1 278 ? 38.879 -28.433 -20.252 1.00 91.38 278 ARG A N 1
ATOM 2179 C CA . ARG A 1 278 ? 38.241 -29.731 -20.514 1.00 91.38 278 ARG A CA 1
ATOM 2180 C C . ARG A 1 278 ? 39.007 -30.620 -21.497 1.00 91.38 278 ARG A C 1
ATOM 2182 O O . ARG A 1 278 ? 38.517 -31.694 -21.821 1.00 91.38 278 ARG A O 1
ATOM 2189 N N . GLY A 1 279 ? 40.185 -30.197 -21.958 1.00 92.94 279 GLY A N 1
ATOM 2190 C CA . GLY A 1 279 ? 41.008 -30.983 -22.875 1.00 92.94 279 GLY A CA 1
ATOM 2191 C C . GLY A 1 279 ? 40.434 -31.083 -24.287 1.00 92.94 279 GLY A C 1
ATOM 2192 O O . GLY A 1 279 ? 40.736 -32.038 -24.994 1.00 92.94 279 GLY A O 1
ATOM 2193 N N . PHE A 1 280 ? 39.599 -30.126 -24.705 1.00 93.25 280 PHE A N 1
ATOM 2194 C CA . PHE A 1 280 ? 39.103 -30.092 -26.078 1.00 93.25 280 PHE A CA 1
ATOM 2195 C C . PHE A 1 280 ? 40.276 -29.842 -27.029 1.00 93.25 280 PHE A C 1
ATOM 2197 O O . PHE A 1 280 ? 41.126 -28.985 -26.778 1.00 93.25 280 PHE A O 1
ATOM 2204 N N . ASP A 1 281 ? 40.304 -30.575 -28.134 1.00 91.19 281 ASP A N 1
ATOM 2205 C CA . ASP A 1 281 ? 41.189 -30.290 -29.254 1.00 91.19 281 ASP A CA 1
ATOM 2206 C C . ASP A 1 281 ? 40.597 -29.183 -30.146 1.00 91.19 281 ASP A C 1
ATOM 2208 O O . ASP A 1 281 ? 39.461 -28.728 -29.975 1.00 91.19 281 ASP A O 1
ATOM 2212 N N . LYS A 1 282 ? 41.390 -28.709 -31.111 1.00 85.75 282 LYS A N 1
ATOM 2213 C CA . LYS A 1 282 ? 40.993 -27.608 -31.997 1.00 85.75 282 LYS A CA 1
ATOM 2214 C C . LYS A 1 282 ? 39.724 -27.934 -32.802 1.00 85.75 282 LYS A C 1
ATOM 2216 O O . LYS A 1 282 ? 38.870 -27.064 -32.947 1.00 85.75 282 LYS A O 1
ATOM 2221 N N . ALA A 1 283 ? 39.581 -29.178 -33.264 1.00 86.31 283 ALA A N 1
ATOM 2222 C CA . ALA A 1 283 ? 38.427 -29.623 -34.045 1.00 86.31 283 ALA A CA 1
ATOM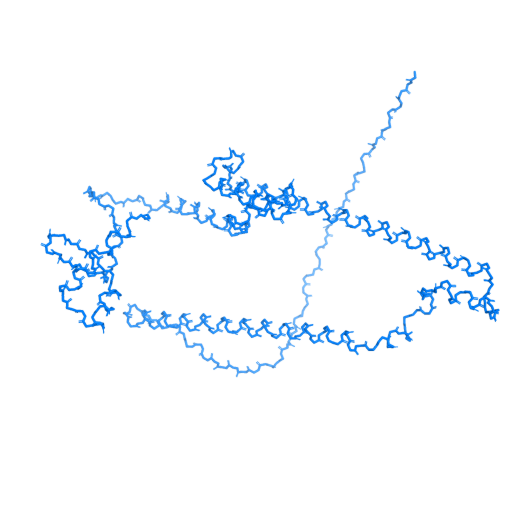 2223 C C . ALA A 1 283 ? 37.129 -29.596 -33.219 1.00 86.31 283 ALA A C 1
ATOM 2225 O O . ALA A 1 283 ? 36.090 -29.141 -33.702 1.00 86.31 283 ALA A O 1
ATOM 2226 N N . ASN A 1 284 ? 37.186 -30.006 -31.949 1.00 89.50 284 ASN A N 1
ATOM 2227 C CA . ASN A 1 284 ? 36.032 -29.931 -31.060 1.00 89.50 284 ASN A CA 1
ATOM 2228 C C . ASN A 1 284 ? 35.698 -28.485 -30.668 1.00 89.50 284 ASN A C 1
ATOM 2230 O O . ASN A 1 284 ? 34.521 -28.143 -30.594 1.00 89.50 284 ASN A O 1
ATOM 2234 N N . MET A 1 285 ? 36.693 -27.607 -30.483 1.00 89.69 285 MET A N 1
ATOM 2235 C CA . MET A 1 285 ? 36.431 -26.176 -30.252 1.00 89.69 285 MET A CA 1
ATOM 2236 C C . MET A 1 285 ? 35.759 -25.501 -31.453 1.00 89.69 285 MET A C 1
ATOM 2238 O O . MET A 1 285 ? 34.868 -24.678 -31.267 1.00 89.69 285 MET A O 1
ATOM 2242 N N . GLU A 1 286 ? 36.161 -25.847 -32.680 1.00 86.94 286 GLU A N 1
ATOM 2243 C CA . GLU A 1 286 ? 35.520 -25.361 -33.909 1.00 86.94 286 GLU A CA 1
ATOM 2244 C C . GLU A 1 286 ? 34.050 -25.797 -33.977 1.00 86.94 286 GLU A C 1
ATOM 2246 O O . GLU A 1 286 ? 33.169 -24.967 -34.219 1.00 86.94 286 GLU A O 1
ATOM 2251 N N . LYS A 1 287 ? 33.772 -27.072 -33.679 1.00 87.38 287 LYS A N 1
ATOM 2252 C CA . LYS A 1 287 ? 32.408 -27.610 -33.637 1.00 87.38 287 LYS A CA 1
ATOM 2253 C C . LYS A 1 287 ? 31.551 -26.906 -32.582 1.00 87.38 287 LYS A C 1
ATOM 2255 O O . LYS A 1 287 ? 30.429 -26.508 -32.883 1.00 87.38 287 LYS A O 1
ATOM 2260 N N . GLU A 1 288 ? 32.082 -26.689 -31.381 1.00 87.88 288 GLU A N 1
ATOM 2261 C CA . GLU A 1 288 ? 31.370 -25.998 -30.297 1.00 87.88 288 GLU A CA 1
ATOM 2262 C C . GLU A 1 288 ? 31.141 -24.503 -30.575 1.00 87.88 288 GLU A C 1
ATOM 2264 O O . GLU A 1 288 ? 30.082 -23.956 -30.258 1.00 87.88 288 GLU A O 1
ATOM 2269 N N . ALA A 1 289 ? 32.091 -23.833 -31.234 1.00 85.31 289 ALA A N 1
ATOM 2270 C CA . ALA A 1 289 ? 31.944 -22.435 -31.636 1.00 85.31 289 ALA A CA 1
ATOM 2271 C C . ALA A 1 289 ? 30.766 -22.221 -32.603 1.00 85.31 289 ALA A C 1
ATOM 2273 O O . ALA A 1 289 ? 30.107 -21.179 -32.543 1.00 85.31 289 ALA A O 1
ATOM 2274 N N . SER A 1 290 ? 30.457 -23.215 -33.446 1.00 82.75 290 SER A N 1
ATOM 2275 C CA . SER A 1 290 ? 29.324 -23.145 -34.375 1.00 82.75 290 SER A CA 1
ATOM 2276 C C . SER A 1 290 ? 27.973 -23.045 -33.646 1.00 82.75 290 SER A C 1
ATOM 2278 O O . SER A 1 290 ? 27.131 -22.231 -34.039 1.00 82.75 290 SER A O 1
ATOM 2280 N N . TYR A 1 291 ? 27.795 -23.754 -32.522 1.00 83.00 291 TYR A N 1
ATOM 2281 C CA . TYR A 1 291 ? 26.551 -23.735 -31.738 1.00 83.00 291 TYR A CA 1
ATOM 2282 C C . TYR A 1 291 ? 26.317 -22.401 -31.027 1.00 83.00 291 TYR A C 1
ATOM 2284 O O . TYR A 1 291 ? 25.176 -21.951 -30.919 1.00 83.00 291 TYR A O 1
ATOM 2292 N N . LEU A 1 292 ? 27.385 -21.723 -30.595 1.00 74.69 292 LEU A N 1
ATOM 2293 C CA . LEU A 1 292 ? 27.274 -20.411 -29.948 1.00 74.69 292 LEU A CA 1
ATOM 2294 C C . LEU A 1 292 ? 26.755 -19.328 -30.906 1.00 74.69 292 LEU A C 1
ATOM 2296 O O . LEU A 1 292 ? 26.051 -18.415 -30.480 1.00 74.69 292 LEU A O 1
ATOM 2300 N N . SER A 1 293 ? 27.058 -19.438 -32.203 1.00 59.44 293 SER A N 1
ATOM 2301 C CA . SER A 1 293 ? 26.647 -18.442 -33.201 1.00 59.44 293 SER A CA 1
ATOM 2302 C C . SER A 1 293 ? 25.164 -18.500 -33.578 1.00 59.44 293 SER A C 1
ATOM 2304 O O . SER A 1 293 ? 24.599 -17.491 -33.994 1.00 59.44 293 SER A O 1
ATOM 2306 N N . VAL A 1 294 ? 24.527 -19.664 -33.408 1.00 57.09 294 VAL A N 1
ATOM 2307 C CA . VAL A 1 294 ? 23.123 -19.896 -33.784 1.00 57.09 294 VAL A CA 1
ATOM 2308 C C . VAL A 1 294 ? 22.163 -19.453 -32.669 1.00 57.09 294 VAL A C 1
ATOM 2310 O O . VAL A 1 294 ? 21.003 -19.163 -32.942 1.00 57.09 294 VAL A O 1
ATOM 2313 N N . GLY A 1 295 ? 22.638 -19.333 -31.421 1.00 48.16 295 GLY A N 1
ATOM 2314 C CA . GLY A 1 295 ? 21.794 -19.049 -30.251 1.00 48.16 295 GLY A CA 1
ATOM 2315 C C . GLY A 1 295 ? 21.820 -17.619 -29.694 1.00 48.16 295 GLY A C 1
ATOM 2316 O O . GLY A 1 295 ? 21.089 -17.351 -28.746 1.00 48.16 295 GLY A O 1
ATOM 2317 N N . GLN A 1 296 ? 22.649 -16.702 -30.213 1.00 46.28 296 GLN A N 1
ATOM 2318 C CA . GLN A 1 296 ? 22.837 -15.364 -29.610 1.00 46.28 296 GLN A CA 1
ATOM 2319 C C . GLN A 1 296 ? 22.629 -14.162 -30.550 1.00 46.28 296 GLN A C 1
ATOM 2321 O O . GLN A 1 296 ? 23.022 -13.048 -30.215 1.00 46.28 296 GLN A O 1
ATOM 2326 N N . LEU A 1 297 ? 21.960 -14.335 -31.693 1.00 37.34 297 LEU A N 1
ATOM 2327 C CA . LEU A 1 297 ? 21.601 -13.229 -32.594 1.00 37.34 297 LEU A CA 1
ATOM 2328 C C . LEU A 1 297 ? 20.126 -12.816 -32.460 1.00 37.34 297 LEU A C 1
ATOM 2330 O O . LEU A 1 297 ? 19.383 -12.828 -33.429 1.00 37.34 297 LEU A O 1
ATOM 2334 N N . THR A 1 298 ? 19.731 -12.412 -31.252 1.00 34.94 298 THR A N 1
ATOM 2335 C CA . THR A 1 298 ? 18.673 -11.410 -31.023 1.00 34.94 298 THR A CA 1
ATOM 2336 C C . THR A 1 298 ? 18.879 -10.781 -29.648 1.00 34.94 298 THR A C 1
ATOM 2338 O O . THR A 1 298 ? 18.397 -11.311 -28.647 1.00 34.94 298 THR A O 1
ATOM 2341 N N . VAL A 1 299 ? 19.600 -9.658 -29.617 1.00 36.72 299 VAL A N 1
ATOM 2342 C CA . VAL A 1 299 ? 19.269 -8.473 -28.810 1.00 36.72 299 VAL A CA 1
ATOM 2343 C C . VAL A 1 299 ? 19.541 -7.262 -29.688 1.00 36.72 299 VAL A C 1
ATOM 2345 O O . VAL A 1 299 ? 20.644 -7.227 -30.279 1.00 36.72 299 VAL A O 1
#